Protein AF-A0A520RGE1-F1 (afdb_monomer)

Nearest PDB structures (foldseek):
  2pyy-assembly1_C  TM=9.379E-01  e=1.294E-19  Nostoc punctiforme PCC 73102
  4f3p-assembly2_B  TM=9.194E-01  e=4.475E-20  Burkholderia pseudomallei 1710b
  4f3p-assembly1_A  TM=9.185E-01  e=9.635E-20  Burkholderia pseudomallei 1710b
  7eoq-assembly1_C  TM=4.978E-01  e=1.451E-17  Homo sapiens
  5uh0-assembly3_A  TM=7.976E-01  e=1.070E-11  Yersinia pestis

Secondary structure (DSSP, 8-state):
-----------------PPP---EEEEEEE-BTTTBEEETTEEESHHHHHHHHHHHHTT-EEEEEEESSHHHHHHHHHTTSSSEE-SS-B--HHHHTTSEE----EEEEEEEEEE-----HHHHHHHHHH-HHHHHHHHHHHHHHHHHHHHHHHHHTTT-TT--SSHHHHHHHHHHHHHHHTT---SS----SHHHHHHHHHHHHHHHHHHHHHHHHHHHHHHHHHHHHS--SGGGGTT-EEEEESSSTHHHHIIIIIHHHHT-EEEEES-HHHHHHHHHTTS-SEEEEEHHHHHHHHHTTTTTTEEEEEEEEEEEEE--EE-TT-TTHHHHHHHHHHHHHTTHHHHHGGGGT-

Foldseek 3Di:
DDDDDDDDDDDPPPPDPDPDDAAEAEEEEEDAPQQWDDDPPDTDHLVVVVVCLLCVVVSHHYDYDYDLFPLRSLVCQLVVVGFWYAYQAFDDPVSVVFWPWAPFLDKWFKFKKFWPDDDPPVVLVVVCCPDPVSVVLVVVLLVVLLVQLVVQLVQCLVVPVPQNDDPSSSVVSSVALCCLLCVPPPVPDDRDGPVSVVSSVVSVVNSVVSVVVSVVVSVVSVVVVSVLLDPQDLLSQAAFEEEEEPPGPCVCVCVVPSCVVSVHRYDYDPDPVVVLVCNLVVVGGMYMDIPNSQVLCCVPVVPPTMDIHYDGDGMTTGTMIGGPPRPCRVVSNVVVVVCVVVVVSVVSCVVSPD

Radius of gyration: 37.84 Å; Cα contacts (8 Å, |Δi|>4): 530; chains: 1; bounding box: 117×57×110 Å

Mean predicted aligned error: 12.15 Å

Solvent-accessible surface area (backbone atoms only — not comparable to full-atom values): 19500 Å² total; per-residue (Å²): 140,85,84,84,87,81,86,80,84,80,81,77,82,75,78,77,76,72,80,77,77,79,48,71,43,41,34,20,31,28,85,33,51,51,27,24,39,74,62,87,92,48,76,42,36,55,47,45,59,49,51,47,54,52,22,56,78,68,70,26,51,75,42,82,44,85,32,93,30,62,57,54,22,54,50,37,24,69,73,62,78,24,66,28,30,49,43,76,39,60,72,43,71,82,48,56,78,71,26,35,70,43,65,68,82,45,78,52,23,33,25,39,34,33,52,64,76,78,79,62,69,68,60,59,52,55,53,51,66,66,34,67,66,56,43,49,55,50,52,53,48,53,51,46,31,50,55,47,0,46,51,39,26,68,57,38,39,91,72,41,84,95,34,68,67,64,73,62,19,40,51,51,12,27,48,45,27,44,30,44,22,71,65,50,80,85,79,84,69,78,70,82,39,75,66,31,51,58,54,46,54,64,42,30,51,52,27,48,50,52,54,52,49,51,55,50,48,52,55,47,47,56,54,46,54,55,58,73,69,50,61,52,44,74,78,57,37,50,75,32,39,30,28,34,48,53,66,45,85,58,39,61,50,41,61,76,46,48,25,67,75,36,46,30,47,74,40,81,33,90,41,68,66,60,44,53,53,31,29,72,71,66,74,22,63,34,34,49,46,49,36,65,41,51,50,49,36,26,75,48,95,29,53,86,51,36,44,76,33,51,71,74,40,70,83,34,40,20,29,43,38,31,37,68,90,48,85,57,50,65,58,48,39,53,50,51,52,56,39,52,77,68,44,46,61,78,63,50,33,62,79,60,76,95

Structure (mmCIF, N/CA/C/O backbone):
data_AF-A0A520RGE1-F1
#
_entry.id   AF-A0A520RGE1-F1
#
loop_
_atom_site.group_PDB
_atom_site.id
_atom_site.type_symbol
_atom_site.label_atom_id
_atom_site.label_alt_id
_atom_site.label_comp_id
_atom_site.label_asym_id
_atom_site.label_entity_id
_atom_site.label_seq_id
_atom_site.pdbx_PDB_ins_code
_atom_site.Cartn_x
_atom_site.Cartn_y
_atom_site.Cartn_z
_atom_site.occupancy
_atom_site.B_iso_or_equiv
_atom_site.auth_seq_id
_atom_site.auth_comp_id
_atom_site.auth_asym_id
_atom_site.auth_atom_id
_atom_site.pdbx_PDB_model_num
ATOM 1 N N . THR A 1 1 ? -74.861 -42.625 46.383 1.00 39.69 1 THR A N 1
ATOM 2 C CA . THR A 1 1 ? -74.727 -42.245 44.958 1.00 39.69 1 THR A CA 1
ATOM 3 C C . THR A 1 1 ? -75.708 -41.107 44.735 1.00 39.69 1 THR A C 1
ATOM 5 O O . THR A 1 1 ? -76.885 -41.316 44.943 1.00 39.69 1 THR A O 1
ATOM 8 N N . THR A 1 2 ? -75.329 -39.844 44.543 1.00 38.09 2 THR A N 1
ATOM 9 C CA . THR A 1 2 ? -74.345 -39.312 43.591 1.00 38.09 2 THR A CA 1
ATOM 10 C C . THR A 1 2 ? -73.898 -37.913 44.049 1.00 38.09 2 THR A C 1
ATOM 12 O O . THR A 1 2 ? -74.657 -37.176 44.669 1.00 38.09 2 THR A O 1
ATOM 15 N N . ILE A 1 3 ? -72.627 -37.620 43.790 1.00 40.97 3 ILE A N 1
ATOM 16 C CA . ILE A 1 3 ? -71.761 -36.597 44.390 1.00 40.97 3 ILE A CA 1
ATOM 17 C C . ILE A 1 3 ? -71.972 -35.202 43.774 1.00 40.97 3 ILE A C 1
ATOM 19 O O . ILE A 1 3 ? -72.155 -35.072 42.564 1.00 40.97 3 ILE A O 1
ATOM 23 N N . GLY A 1 4 ? -71.912 -34.165 44.620 1.00 40.16 4 GLY A N 1
ATOM 24 C CA . GLY A 1 4 ? -71.978 -32.751 44.245 1.00 40.16 4 GLY A CA 1
ATOM 25 C C . GLY A 1 4 ? -70.725 -32.253 43.517 1.00 40.16 4 GLY A C 1
ATOM 26 O O . GLY A 1 4 ? -69.598 -32.603 43.863 1.00 40.16 4 GLY A O 1
ATOM 27 N N . ARG A 1 5 ? -70.932 -31.419 42.494 1.00 41.91 5 ARG A N 1
ATOM 28 C CA . ARG A 1 5 ? -69.880 -30.753 41.716 1.00 41.91 5 ARG A CA 1
ATOM 29 C C . ARG A 1 5 ? -69.547 -29.397 42.339 1.00 41.91 5 ARG A C 1
ATOM 31 O O . ARG A 1 5 ? -70.307 -28.448 42.181 1.00 41.91 5 ARG A O 1
ATOM 38 N N . GLY A 1 6 ? -68.407 -29.313 43.019 1.00 38.12 6 GLY A N 1
ATOM 39 C CA . GLY A 1 6 ? -67.732 -28.050 43.321 1.00 38.12 6 GLY A CA 1
ATOM 40 C C . GLY A 1 6 ? -66.836 -27.651 42.148 1.00 38.12 6 GLY A C 1
ATOM 41 O O . GLY A 1 6 ? -66.010 -28.445 41.703 1.00 38.12 6 GLY A O 1
ATOM 42 N N . ILE A 1 7 ? -67.023 -26.441 41.626 1.00 40.56 7 ILE A N 1
ATOM 43 C CA . ILE A 1 7 ? -66.162 -25.837 40.606 1.00 40.56 7 ILE A CA 1
ATOM 44 C C . ILE A 1 7 ? -64.984 -25.186 41.338 1.00 40.56 7 ILE A C 1
ATOM 46 O O . ILE A 1 7 ? -65.165 -24.195 42.040 1.00 40.56 7 ILE A O 1
ATOM 50 N N . PHE A 1 8 ? -63.785 -25.751 41.190 1.00 40.31 8 PHE A N 1
ATOM 51 C CA . PHE A 1 8 ? -62.529 -25.124 41.606 1.00 40.31 8 PHE A CA 1
ATOM 52 C C . PHE A 1 8 ? -61.938 -24.376 40.405 1.00 40.31 8 PHE A C 1
ATOM 54 O O . PHE A 1 8 ? -61.523 -24.987 39.422 1.00 40.31 8 PHE A O 1
ATOM 61 N N . LEU A 1 9 ? -61.921 -23.045 40.482 1.00 40.31 9 LEU A N 1
ATOM 62 C CA . LEU A 1 9 ? -61.176 -22.171 39.577 1.00 40.31 9 LEU A CA 1
ATOM 63 C C . LEU A 1 9 ? -59.687 -22.245 39.944 1.00 40.31 9 LEU A C 1
ATOM 65 O O . LEU A 1 9 ? -59.275 -21.733 40.984 1.00 40.31 9 LEU A O 1
ATOM 69 N N . LEU A 1 10 ? -58.881 -22.890 39.097 1.00 40.97 10 LEU A N 1
ATOM 70 C CA . LEU A 1 10 ? -57.423 -22.813 39.168 1.00 40.97 10 LEU A CA 1
ATOM 71 C C . LEU A 1 10 ? -56.966 -21.457 38.609 1.00 40.97 10 LEU A C 1
ATOM 73 O O . LEU A 1 10 ? -56.993 -21.229 37.402 1.00 40.97 10 LEU A O 1
ATOM 77 N N . PHE A 1 11 ? -56.524 -20.568 39.496 1.00 42.09 11 PHE A N 1
ATOM 78 C CA . PHE A 1 11 ? -55.708 -19.411 39.136 1.00 42.09 11 PHE A CA 1
ATOM 79 C C . PHE A 1 11 ? -54.301 -19.917 38.787 1.00 42.09 11 PHE A C 1
ATOM 81 O O . PHE A 1 11 ? -53.499 -20.219 39.670 1.00 42.09 11 PHE A O 1
ATOM 88 N N . ALA A 1 12 ? -54.002 -20.053 37.496 1.00 44.38 12 ALA A N 1
ATOM 89 C CA . ALA A 1 12 ? -52.632 -20.232 37.041 1.00 44.38 12 ALA A CA 1
ATOM 90 C C . ALA A 1 12 ? -51.906 -18.884 37.176 1.00 44.38 12 ALA A C 1
ATOM 92 O O . ALA A 1 12 ? -52.157 -17.960 36.403 1.00 44.38 12 ALA A O 1
ATOM 93 N N . LEU A 1 13 ? -51.021 -18.760 38.172 1.00 43.91 13 LEU A N 1
ATOM 94 C CA . LEU A 1 13 ? -50.015 -17.701 38.196 1.00 43.91 13 LEU A CA 1
ATOM 95 C C . LEU A 1 13 ? -49.086 -17.908 36.993 1.00 43.91 13 LEU A C 1
ATOM 97 O O . LEU A 1 13 ? -48.148 -18.702 37.042 1.00 43.91 13 LEU A O 1
ATOM 101 N N . THR A 1 14 ? -49.332 -17.188 35.904 1.00 46.47 14 THR A N 1
ATOM 102 C CA . THR A 1 14 ? -48.313 -16.952 34.884 1.00 46.47 14 THR A CA 1
ATOM 103 C C . THR A 1 14 ? -47.279 -16.013 35.491 1.00 46.47 14 THR A C 1
ATOM 105 O O . THR A 1 14 ? -47.493 -14.803 35.561 1.00 46.47 14 THR A O 1
ATOM 108 N N . ALA A 1 15 ? -46.174 -16.577 35.980 1.00 45.34 15 ALA A N 1
ATOM 109 C CA . ALA A 1 15 ? -44.97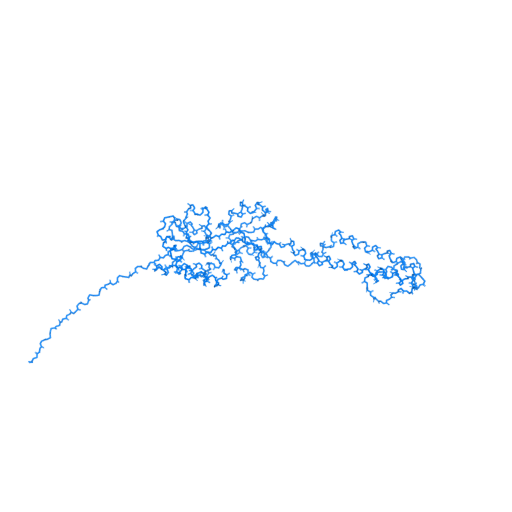1 -15.813 36.267 1.00 45.34 15 ALA A CA 1
ATOM 110 C C . ALA A 1 15 ? -44.556 -15.110 34.968 1.00 45.34 15 ALA A C 1
ATOM 112 O O . ALA A 1 15 ? -44.158 -15.759 34.002 1.00 45.34 15 ALA A O 1
ATOM 113 N N . GLY A 1 16 ? -44.732 -13.789 34.920 1.00 44.22 16 GLY A N 1
ATOM 114 C CA . GLY A 1 16 ? -44.265 -12.975 33.811 1.00 44.22 16 GLY A CA 1
ATOM 115 C C . GLY A 1 16 ? -42.747 -13.064 33.748 1.00 44.22 16 GLY A C 1
ATOM 116 O O . GLY A 1 16 ? -42.063 -12.447 34.561 1.00 44.22 16 GLY A O 1
ATOM 117 N N . ALA A 1 17 ? -42.224 -13.835 32.798 1.00 48.78 17 ALA A N 1
ATOM 118 C CA . ALA A 1 17 ? -40.853 -13.667 32.355 1.00 48.78 17 ALA A CA 1
ATOM 119 C C . ALA A 1 17 ? -40.756 -12.244 31.790 1.00 48.78 17 ALA A C 1
ATOM 121 O O . ALA A 1 17 ? -41.341 -11.943 30.749 1.00 48.78 17 ALA A O 1
ATOM 122 N N . GLN A 1 18 ? -40.099 -11.342 32.523 1.00 43.22 18 GLN A N 1
ATOM 123 C CA . GLN A 1 18 ? -39.710 -10.055 31.958 1.00 43.22 18 GLN A CA 1
ATOM 124 C C . GLN A 1 18 ? -38.852 -10.338 30.717 1.00 43.22 18 GLN A C 1
ATOM 126 O O . GLN A 1 18 ? -37.980 -11.206 30.797 1.00 43.22 18 GLN A O 1
ATOM 131 N N . PRO A 1 19 ? -39.093 -9.663 29.578 1.00 49.44 19 PRO A N 1
ATOM 132 C CA . PRO A 1 19 ? -38.245 -9.827 28.409 1.00 49.44 19 PRO A CA 1
ATOM 133 C C . PRO A 1 19 ? -36.807 -9.494 28.812 1.00 49.44 19 PRO A C 1
ATOM 135 O O . PRO A 1 19 ? -36.533 -8.402 29.313 1.00 49.44 19 PRO A O 1
ATOM 138 N N . GLU A 1 20 ? -35.920 -10.476 28.665 1.00 57.50 20 GLU A N 1
ATOM 139 C CA . GLU A 1 20 ? -34.502 -10.342 28.967 1.00 57.50 20 GLU A CA 1
ATOM 140 C C . GLU A 1 20 ? -33.953 -9.188 28.123 1.00 57.50 20 GLU A C 1
ATOM 142 O O . GLU A 1 20 ? -34.059 -9.189 26.896 1.00 57.50 20 GLU A O 1
ATOM 147 N N . GLN A 1 21 ? -33.471 -8.140 28.789 1.00 56.72 21 GLN A N 1
ATOM 148 C CA . GLN A 1 21 ? -33.019 -6.927 28.122 1.00 56.72 21 GLN A CA 1
ATOM 149 C C . GLN A 1 21 ? -31.805 -7.277 27.256 1.00 56.72 21 GLN A C 1
ATOM 151 O O . GLN A 1 21 ? -30.745 -7.618 27.784 1.00 56.72 21 GLN A O 1
ATOM 156 N N . GLU A 1 22 ? -31.982 -7.236 25.933 1.00 72.25 22 GLU A N 1
ATOM 157 C CA . GLU A 1 22 ? -30.957 -7.617 24.964 1.00 72.25 22 GLU A CA 1
ATOM 158 C C . GLU A 1 22 ? -29.681 -6.805 25.214 1.00 72.25 22 GLU A C 1
ATOM 160 O O . GLU A 1 22 ? -29.662 -5.572 25.129 1.00 72.25 22 GLU A O 1
ATOM 165 N N . LYS A 1 23 ? -28.606 -7.497 25.604 1.00 90.50 23 LYS A N 1
ATOM 166 C CA . LYS A 1 23 ? -27.332 -6.855 25.922 1.00 90.50 23 LYS A CA 1
ATOM 167 C C . LYS A 1 23 ? -26.630 -6.518 24.612 1.00 90.50 23 LYS A C 1
ATOM 169 O O . LYS A 1 23 ? -26.046 -7.386 23.972 1.00 90.50 23 LYS A O 1
ATOM 174 N N . ILE A 1 24 ? -26.682 -5.250 24.224 1.00 94.50 24 ILE A N 1
ATOM 175 C CA . ILE A 1 24 ? -26.064 -4.757 22.990 1.00 94.50 24 ILE A CA 1
ATOM 176 C C . ILE A 1 24 ? -24.647 -4.253 23.282 1.00 94.50 24 ILE A C 1
ATOM 178 O O . ILE A 1 24 ? -24.430 -3.575 24.283 1.00 94.50 24 ILE A O 1
ATOM 182 N N . LEU A 1 25 ? -23.702 -4.570 22.396 1.00 95.00 25 LEU A N 1
ATOM 183 C CA . LEU A 1 25 ? -22.352 -4.014 22.352 1.00 95.00 25 LEU A CA 1
ATOM 184 C C . LEU A 1 25 ? -22.252 -3.004 21.201 1.00 95.00 25 LEU A C 1
ATOM 186 O O . LEU A 1 25 ? -22.374 -3.383 20.035 1.00 95.00 25 LEU A O 1
ATOM 190 N N . LYS A 1 26 ? -22.045 -1.722 21.512 1.00 96.94 26 LYS A N 1
ATOM 191 C CA . LYS A 1 26 ? -21.928 -0.641 20.519 1.00 96.94 26 LYS A CA 1
ATOM 192 C C . LYS A 1 26 ? -20.496 -0.524 20.002 1.00 96.94 26 LYS A C 1
ATOM 194 O O . LYS A 1 26 ? -19.589 -0.183 20.759 1.00 96.94 26 LYS A O 1
ATOM 199 N N . VAL A 1 27 ? -20.303 -0.744 18.709 1.00 98.00 27 VAL A N 1
ATOM 200 C CA . VAL A 1 27 ? -18.985 -0.857 18.076 1.00 98.00 27 VAL A CA 1
ATOM 201 C C . VAL A 1 27 ? -18.816 0.208 16.999 1.00 98.00 27 VAL A C 1
ATOM 203 O O . VAL A 1 27 ? -19.604 0.284 16.060 1.00 98.00 27 VAL A O 1
ATOM 206 N N . GLY A 1 28 ? -17.774 1.028 17.118 1.00 98.00 28 GLY A N 1
ATOM 207 C CA . GLY A 1 28 ? -17.386 1.972 16.073 1.00 98.00 28 GLY A CA 1
ATOM 208 C C . GLY A 1 28 ? -16.546 1.299 14.992 1.00 98.00 28 GLY A C 1
ATOM 209 O O . GLY A 1 28 ? -15.521 0.694 15.307 1.00 98.00 28 GLY A O 1
ATOM 210 N N . ILE A 1 29 ? -16.961 1.443 13.733 1.00 97.62 29 ILE A N 1
ATOM 211 C CA . ILE A 1 29 ? -16.272 0.898 12.553 1.00 97.62 29 ILE A CA 1
ATOM 212 C C . ILE A 1 29 ? -16.106 1.959 11.461 1.00 97.62 29 ILE A C 1
ATOM 214 O O . ILE A 1 29 ? -16.749 3.008 11.480 1.00 97.62 29 ILE A O 1
ATOM 218 N N . TYR A 1 30 ? -15.246 1.684 10.487 1.00 95.19 30 TYR A N 1
ATOM 219 C CA . TYR A 1 30 ? -15.080 2.467 9.262 1.00 95.19 30 TYR A CA 1
ATOM 220 C C . TYR A 1 30 ? -14.680 1.534 8.118 1.00 95.19 30 TYR A C 1
ATOM 222 O O . TYR A 1 30 ? -14.152 0.453 8.364 1.00 95.19 30 TYR A O 1
ATOM 230 N N . GLU A 1 31 ? -14.913 1.947 6.872 1.00 94.56 31 GLU A N 1
ATOM 231 C CA . GLU A 1 31 ? -14.567 1.134 5.701 1.00 94.56 31 GLU A CA 1
ATOM 232 C C . GLU A 1 31 ? -13.046 0.921 5.601 1.00 94.56 31 GLU A C 1
ATOM 234 O O . GLU A 1 31 ? -12.265 1.878 5.484 1.00 94.56 31 GLU A O 1
ATOM 239 N N . TYR A 1 32 ? -12.631 -0.345 5.653 1.00 95.06 32 TYR A N 1
ATOM 240 C CA . TYR A 1 32 ? -11.234 -0.760 5.627 1.00 95.06 32 TYR A CA 1
ATOM 241 C C . TYR A 1 32 ? -11.079 -2.209 5.121 1.00 95.06 32 TYR A C 1
ATOM 243 O O . TYR A 1 32 ? -10.900 -3.136 5.914 1.00 95.06 32 TYR A O 1
ATOM 251 N N . PRO A 1 33 ? -11.161 -2.450 3.800 1.00 94.50 33 PRO A N 1
ATOM 252 C CA . PRO A 1 33 ? -11.040 -3.795 3.244 1.00 94.50 33 PRO A CA 1
ATOM 253 C C . PRO A 1 33 ? -9.638 -4.393 3.467 1.00 94.50 33 PRO A C 1
ATOM 255 O O . PRO A 1 33 ? -8.653 -3.659 3.351 1.00 94.50 33 PRO A O 1
ATOM 258 N N . PRO A 1 34 ? -9.511 -5.708 3.742 1.00 95.19 34 PRO A N 1
ATOM 259 C CA . PRO A 1 34 ? -10.581 -6.714 3.857 1.00 95.19 34 PRO A CA 1
ATOM 260 C C . PRO A 1 34 ? -11.142 -6.891 5.285 1.00 95.19 34 PRO A C 1
ATOM 262 O O . PRO A 1 34 ? -11.843 -7.863 5.564 1.00 95.19 34 PRO A O 1
ATOM 265 N N . PHE A 1 35 ? -10.818 -5.992 6.217 1.00 97.00 35 PHE A N 1
ATOM 266 C CA . PHE A 1 35 ? -11.243 -6.096 7.615 1.00 97.00 35 PHE A CA 1
ATOM 267 C C . PHE A 1 35 ? -12.693 -5.660 7.820 1.00 97.00 35 PHE A C 1
ATOM 269 O O . PHE A 1 35 ? -13.441 -6.340 8.515 1.00 97.00 35 PHE A O 1
ATOM 276 N N . VAL A 1 36 ? -13.084 -4.550 7.192 1.00 97.12 36 VAL A N 1
ATOM 277 C CA . VAL A 1 36 ? -14.448 -4.015 7.194 1.00 97.12 36 VAL A CA 1
ATOM 278 C C . VAL A 1 36 ? -14.803 -3.599 5.773 1.00 97.12 36 VAL A C 1
ATOM 280 O O . VAL A 1 36 ? -14.238 -2.651 5.226 1.00 97.12 36 VAL A O 1
ATOM 283 N N . MET A 1 37 ? -15.740 -4.317 5.179 1.00 95.00 37 MET A N 1
ATOM 284 C CA . MET A 1 37 ? -16.303 -4.082 3.858 1.00 95.00 37 MET A CA 1
ATOM 285 C C . MET A 1 37 ? -17.795 -3.794 4.013 1.00 95.00 37 MET A C 1
ATOM 287 O O . MET A 1 37 ? -18.452 -4.326 4.911 1.00 95.00 37 MET A O 1
ATOM 291 N N . ILE A 1 38 ? -18.303 -2.900 3.169 1.00 93.31 38 ILE A N 1
ATOM 292 C CA . ILE A 1 38 ? -19.659 -2.365 3.273 1.00 93.31 38 ILE A CA 1
ATOM 293 C C . ILE A 1 38 ? -20.354 -2.601 1.940 1.00 93.31 38 ILE A C 1
ATOM 295 O O . ILE A 1 38 ? -19.967 -2.004 0.935 1.00 93.31 38 ILE A O 1
ATOM 299 N N . ASP A 1 39 ? -21.388 -3.437 1.955 1.00 90.06 39 ASP A N 1
ATOM 300 C CA . ASP A 1 39 ? -22.240 -3.709 0.799 1.00 90.06 39 ASP A CA 1
ATOM 301 C C . ASP A 1 39 ? -23.671 -3.269 1.127 1.00 90.06 39 ASP A C 1
ATOM 303 O O . ASP A 1 39 ? -24.487 -4.018 1.659 1.00 90.06 39 ASP A O 1
ATOM 307 N N . GLY A 1 40 ? -23.981 -2.005 0.832 1.00 87.06 40 GLY A N 1
ATOM 308 C CA . GLY A 1 40 ? -25.272 -1.417 1.194 1.00 87.06 40 GLY A CA 1
ATOM 309 C C . GLY A 1 40 ? -25.400 -1.222 2.707 1.00 87.06 40 GLY A C 1
ATOM 310 O O . GLY A 1 40 ? -24.679 -0.403 3.275 1.00 87.06 40 GLY A O 1
ATOM 311 N N . GLU A 1 41 ? -26.335 -1.936 3.336 1.00 85.75 41 GLU A N 1
ATOM 312 C CA . GLU A 1 41 ? -26.537 -1.924 4.796 1.00 85.75 41 GLU A CA 1
ATOM 313 C C . GLU A 1 41 ? -25.786 -3.058 5.515 1.00 85.75 41 GLU A C 1
ATOM 315 O O . GLU A 1 41 ? -25.696 -3.045 6.744 1.00 85.75 41 GLU A O 1
ATOM 320 N N . ASP A 1 42 ? -25.213 -4.005 4.764 1.00 91.38 42 ASP A N 1
ATOM 321 C CA . ASP A 1 42 ? -24.523 -5.164 5.316 1.00 91.38 42 ASP A CA 1
ATOM 322 C C . ASP A 1 42 ? -23.029 -4.882 5.524 1.00 91.38 42 ASP A C 1
ATOM 324 O O . ASP A 1 42 ? -22.324 -4.361 4.649 1.00 91.38 42 ASP A O 1
ATOM 328 N N . PHE A 1 43 ? -22.530 -5.284 6.693 1.00 95.06 43 PHE A N 1
ATOM 329 C CA . PHE A 1 43 ? -21.115 -5.240 7.047 1.00 95.06 43 PHE A CA 1
ATOM 330 C C . PHE A 1 43 ? -20.546 -6.653 7.020 1.00 95.06 43 PHE A C 1
ATOM 332 O O . PHE A 1 43 ? -21.133 -7.573 7.580 1.00 95.06 43 PHE A O 1
ATOM 339 N N . HIS A 1 44 ? -19.389 -6.826 6.396 1.00 95.94 44 HIS A N 1
ATOM 340 C CA . HIS A 1 44 ? -18.676 -8.101 6.381 1.00 95.94 44 HIS A CA 1
ATOM 341 C C . HIS A 1 44 ? -17.165 -7.861 6.346 1.00 95.94 44 HIS A C 1
ATOM 343 O O . HIS A 1 44 ? -16.705 -6.753 6.071 1.00 95.94 44 HIS A O 1
ATOM 349 N N . GLY A 1 45 ? -16.368 -8.882 6.649 1.00 96.44 45 GLY A N 1
ATOM 350 C CA . GLY A 1 45 ? -14.914 -8.755 6.723 1.00 96.44 45 GLY A CA 1
ATOM 351 C C . GLY A 1 45 ? -14.340 -9.377 7.986 1.00 96.44 45 GLY A C 1
ATOM 352 O O . GLY A 1 45 ? -15.067 -9.770 8.898 1.00 96.44 45 GLY A O 1
ATOM 353 N N . PHE A 1 46 ? -13.012 -9.452 8.046 1.00 97.44 46 PHE A N 1
ATOM 354 C CA . PHE A 1 46 ? -12.326 -10.102 9.161 1.00 97.44 46 PHE A CA 1
ATOM 355 C C . PHE A 1 46 ? -12.689 -9.497 10.529 1.00 97.44 46 PHE A C 1
ATOM 357 O O . PHE A 1 46 ? -12.949 -10.243 11.471 1.00 97.44 46 PHE A O 1
ATOM 364 N N . ASP A 1 47 ? -12.724 -8.166 10.651 1.00 97.69 47 ASP A N 1
ATOM 365 C CA . ASP A 1 47 ? -13.002 -7.502 11.931 1.00 97.69 47 ASP A CA 1
ATOM 366 C C . ASP A 1 47 ? -14.472 -7.628 12.334 1.00 97.69 47 ASP A C 1
ATOM 368 O O . ASP A 1 47 ? -14.769 -7.651 13.529 1.00 97.69 47 ASP A O 1
ATOM 372 N N . ILE A 1 48 ? -15.375 -7.754 11.356 1.00 97.88 48 ILE A N 1
ATOM 373 C CA . ILE A 1 48 ? -16.800 -8.006 11.585 1.00 97.88 48 ILE A CA 1
ATOM 374 C C . ILE A 1 48 ? -16.986 -9.404 12.182 1.00 97.88 48 ILE A C 1
ATOM 376 O O . ILE A 1 48 ? -17.447 -9.517 13.317 1.00 97.88 48 ILE A O 1
ATOM 380 N N . ASP A 1 49 ? -16.499 -10.451 11.511 1.00 97.56 49 ASP A N 1
ATOM 381 C CA . ASP A 1 49 ? -16.582 -11.828 12.021 1.00 97.56 49 ASP A CA 1
ATOM 382 C C . ASP A 1 49 ? -15.898 -11.974 13.391 1.00 97.56 49 ASP A C 1
ATOM 384 O O . ASP A 1 49 ? -16.356 -12.707 14.279 1.00 97.56 49 ASP A O 1
ATOM 388 N N . TYR A 1 50 ? -14.769 -11.284 13.577 1.00 97.75 50 TYR A N 1
ATOM 389 C CA . TYR A 1 50 ? -14.007 -11.344 14.815 1.00 97.75 50 TYR A CA 1
ATOM 390 C C . TYR A 1 50 ? -14.766 -10.707 15.982 1.00 97.75 50 TYR A C 1
ATOM 392 O O . TYR A 1 50 ? -14.864 -11.318 17.052 1.00 97.75 50 TYR A O 1
ATOM 400 N N . ILE A 1 51 ? -15.340 -9.513 15.791 1.00 97.62 51 ILE A N 1
ATOM 401 C CA . ILE A 1 51 ? -16.072 -8.831 16.862 1.00 97.62 51 ILE A CA 1
ATOM 402 C C . ILE A 1 51 ? -17.427 -9.481 17.147 1.00 97.62 51 ILE A C 1
ATOM 404 O O . ILE A 1 51 ? -17.832 -9.528 18.307 1.00 97.62 51 ILE A O 1
ATOM 408 N N . GLU A 1 52 ? -18.090 -10.057 16.141 1.00 97.25 52 GLU A N 1
ATOM 409 C CA . GLU A 1 52 ? -19.291 -10.875 16.339 1.00 97.25 52 GLU A CA 1
ATOM 410 C C . GLU A 1 52 ? -18.986 -12.113 17.182 1.00 97.25 52 GLU A C 1
ATOM 412 O O . GLU A 1 52 ? -19.699 -12.399 18.144 1.00 97.25 52 GLU A O 1
ATOM 417 N N . THR A 1 53 ? -17.875 -12.805 16.901 1.00 97.31 53 THR A N 1
ATOM 418 C CA . THR A 1 53 ? -17.444 -13.965 17.698 1.00 97.31 53 THR A CA 1
ATOM 419 C C . THR A 1 53 ? -17.166 -13.578 19.154 1.00 97.31 53 THR A C 1
ATOM 421 O O . THR A 1 53 ? -17.534 -14.309 20.076 1.00 97.31 53 THR A O 1
ATOM 424 N N . ILE A 1 54 ? -16.546 -12.416 19.385 1.00 96.94 54 ILE A N 1
ATOM 425 C CA . ILE A 1 54 ? -16.337 -11.878 20.737 1.00 96.94 54 ILE A CA 1
ATOM 426 C C . ILE A 1 54 ? -17.681 -11.542 21.401 1.00 96.94 54 ILE A C 1
ATOM 428 O O . ILE A 1 54 ? -17.886 -11.908 22.557 1.00 96.94 54 ILE A O 1
ATOM 432 N N . GLY A 1 55 ? -18.607 -10.902 20.681 1.00 96.44 55 GLY A N 1
ATOM 433 C CA . GLY A 1 55 ? -19.955 -10.600 21.166 1.00 96.44 55 GLY A CA 1
ATOM 434 C C . GLY A 1 55 ? -20.701 -11.855 21.622 1.00 96.44 55 GLY A C 1
ATOM 435 O O . GLY A 1 55 ? -21.223 -11.889 22.738 1.00 96.44 55 GLY A O 1
ATOM 436 N N . LEU A 1 56 ? -20.649 -12.928 20.827 1.00 95.88 56 LEU A N 1
ATOM 437 C CA . LEU A 1 56 ? -21.234 -14.227 21.172 1.00 95.88 56 LEU A CA 1
ATOM 438 C C . LEU A 1 56 ? -20.638 -14.814 22.460 1.00 95.88 56 LEU A C 1
ATOM 440 O O . LEU A 1 56 ? -21.387 -15.260 23.328 1.00 95.88 56 LEU A O 1
ATOM 444 N N . GLU A 1 57 ? -19.314 -14.772 22.635 1.00 95.88 57 GLU A N 1
ATOM 445 C CA . GLU A 1 57 ? -18.656 -15.225 23.875 1.00 95.88 57 GLU A CA 1
ATOM 446 C C . GLU A 1 57 ? -19.022 -14.358 25.096 1.00 95.88 57 GLU A C 1
ATOM 448 O O . GLU A 1 57 ? -18.983 -14.842 26.228 1.00 95.88 57 GLU A O 1
ATOM 453 N N . MET A 1 58 ? -19.414 -13.098 24.883 1.00 94.38 58 MET A N 1
ATOM 454 C CA . MET A 1 58 ? -19.920 -12.195 25.925 1.00 94.38 58 MET A CA 1
ATOM 455 C C . MET A 1 58 ? -21.429 -12.337 26.183 1.00 94.38 58 MET A C 1
ATOM 457 O O . MET A 1 58 ? -21.942 -11.711 27.113 1.00 94.38 58 MET A O 1
ATOM 461 N N . GLY A 1 59 ? -22.154 -13.107 25.364 1.00 94.94 59 GLY A N 1
ATOM 462 C CA . GLY A 1 59 ? -23.618 -13.130 25.376 1.00 94.94 59 GLY A CA 1
ATOM 463 C C . GLY A 1 59 ? -24.235 -11.776 25.003 1.00 94.94 59 GLY A C 1
ATOM 464 O O . GLY A 1 59 ? -25.258 -11.394 25.571 1.00 94.94 59 GLY A O 1
ATOM 465 N N . LYS A 1 60 ? -23.580 -11.022 24.107 1.00 95.62 60 LYS A N 1
ATOM 466 C CA . LYS A 1 60 ? -24.029 -9.718 23.605 1.00 95.62 60 LYS A CA 1
ATOM 467 C C . LYS A 1 60 ? -24.229 -9.743 22.087 1.00 95.62 60 LYS A C 1
ATOM 469 O O . LYS A 1 60 ? -23.404 -10.285 21.358 1.00 95.62 60 LYS A O 1
ATOM 474 N N . SER A 1 61 ? -25.273 -9.075 21.606 1.00 95.38 61 SER A N 1
ATOM 475 C CA . SER A 1 61 ? -25.437 -8.752 20.182 1.00 95.38 61 SER A CA 1
ATOM 476 C C . SER A 1 61 ? -24.588 -7.530 19.817 1.00 95.38 61 SER A C 1
ATOM 478 O O . SER A 1 61 ? -24.523 -6.579 20.601 1.00 95.38 61 SER A O 1
ATOM 480 N N . VAL A 1 62 ? -23.988 -7.492 18.629 1.00 96.50 62 VAL A N 1
ATOM 481 C CA . VAL A 1 62 ? -23.170 -6.351 18.186 1.00 96.50 62 VAL A CA 1
ATOM 482 C C . VAL A 1 62 ? -24.017 -5.345 17.404 1.00 96.50 62 VAL A C 1
ATOM 484 O O . VAL A 1 62 ? -24.835 -5.723 16.571 1.00 96.50 62 VAL A O 1
ATOM 487 N N . ARG A 1 63 ? -23.827 -4.047 17.667 1.00 96.50 63 ARG A N 1
ATOM 488 C CA . ARG A 1 63 ? -24.417 -2.953 16.885 1.00 96.50 63 ARG A CA 1
ATOM 489 C C . ARG A 1 63 ? -23.33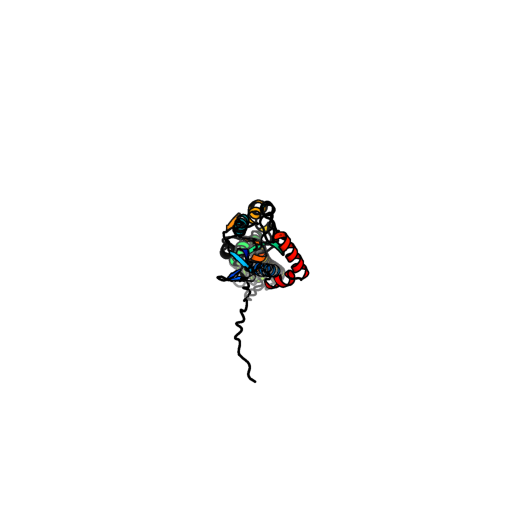2 -2.007 16.399 1.00 96.50 63 ARG A C 1
ATOM 491 O O . ARG A 1 63 ? -22.589 -1.458 17.210 1.00 96.50 63 ARG A O 1
ATOM 498 N N . TYR A 1 64 ? -23.306 -1.767 15.095 1.00 97.31 64 TYR A N 1
ATOM 499 C CA . TYR A 1 64 ? -22.292 -0.940 14.455 1.00 97.31 64 TYR A CA 1
ATOM 500 C C . TYR A 1 64 ? -22.705 0.527 14.332 1.00 97.31 64 TYR A C 1
ATOM 502 O O . TYR A 1 64 ? -23.849 0.842 14.005 1.00 97.31 64 TYR A O 1
ATOM 510 N N . SER A 1 65 ? -21.734 1.413 14.537 1.00 96.94 65 SER A N 1
ATOM 511 C CA . SER A 1 65 ? -21.789 2.822 14.150 1.00 96.94 65 SER A CA 1
ATOM 512 C C . SER A 1 65 ? -20.697 3.076 13.114 1.00 96.94 65 SER A C 1
ATOM 514 O O . SER A 1 65 ? -19.514 2.880 13.401 1.00 96.94 65 SER A O 1
ATOM 516 N N . LEU A 1 66 ? -21.093 3.496 11.911 1.00 96.44 66 LEU A N 1
ATOM 517 C CA . LEU A 1 66 ? -20.175 3.739 10.800 1.00 96.44 66 LEU A CA 1
ATOM 518 C C . LEU A 1 66 ? -19.599 5.160 10.847 1.00 96.44 66 LEU A C 1
ATOM 520 O O . LEU A 1 66 ? -20.333 6.144 10.926 1.00 96.44 66 LEU A O 1
ATOM 524 N N . TYR A 1 67 ? -18.278 5.261 10.721 1.00 96.00 67 TYR A N 1
ATOM 525 C CA . TYR A 1 67 ? -17.528 6.512 10.702 1.00 96.0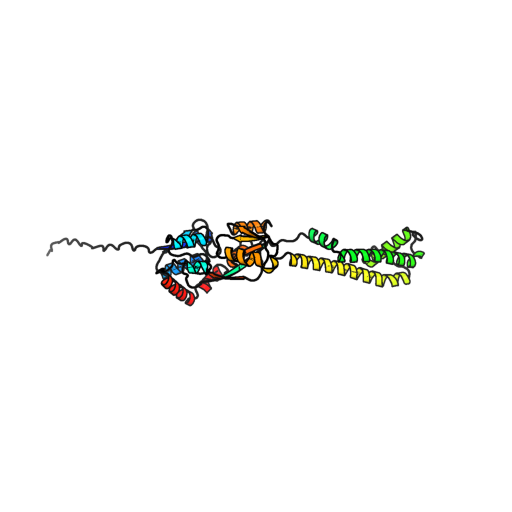0 67 TYR A CA 1
ATOM 526 C C . TYR A 1 67 ? -16.684 6.653 9.426 1.00 96.00 67 TYR A C 1
ATOM 528 O O . TYR A 1 67 ? -16.385 5.681 8.734 1.00 96.00 67 TYR A O 1
ATOM 536 N N . LYS A 1 68 ? -16.260 7.887 9.115 1.00 92.94 68 LYS A N 1
ATOM 537 C CA . LYS A 1 68 ? -15.496 8.206 7.890 1.00 92.94 68 LYS A CA 1
ATOM 538 C C . LYS A 1 68 ? -14.047 7.696 7.932 1.00 92.94 68 LYS A C 1
ATOM 540 O O . LYS A 1 68 ? -13.450 7.408 6.896 1.00 92.94 68 LYS A O 1
ATOM 545 N N . SER A 1 69 ? -13.447 7.650 9.116 1.00 94.00 69 SER A N 1
ATOM 546 C CA . SER A 1 69 ? -12.040 7.298 9.323 1.00 94.00 69 SER A CA 1
ATOM 547 C C . SER A 1 69 ? -11.787 6.731 10.717 1.00 94.00 69 SER A C 1
ATOM 549 O O . SER A 1 69 ? -12.599 6.922 11.631 1.00 94.00 69 SER A O 1
ATOM 551 N N . SER A 1 70 ? -10.609 6.124 10.902 1.00 94.62 70 SER A N 1
ATOM 552 C CA . SER A 1 70 ? -10.149 5.662 12.217 1.00 94.62 70 SER A CA 1
ATOM 553 C C . SER A 1 70 ? -10.177 6.780 13.253 1.00 94.62 70 SER A C 1
ATOM 555 O O . SER A 1 70 ? -10.754 6.604 14.318 1.00 94.62 70 SER A O 1
ATOM 557 N N . ASN A 1 71 ? -9.662 7.966 12.922 1.00 94.75 71 ASN A N 1
ATOM 558 C CA . ASN A 1 71 ? -9.651 9.096 13.852 1.00 94.75 71 ASN A CA 1
ATOM 559 C C . ASN A 1 71 ? -11.068 9.522 14.275 1.00 94.75 71 ASN A C 1
ATOM 561 O O . ASN A 1 71 ? -11.288 9.832 15.445 1.00 94.75 71 ASN A O 1
ATOM 565 N N . SER A 1 72 ? -12.045 9.501 13.360 1.00 95.62 72 SER A N 1
ATOM 566 C CA . SER A 1 72 ? -13.439 9.804 13.718 1.00 95.62 72 SER A CA 1
ATOM 567 C C . SER A 1 72 ? -14.085 8.726 14.597 1.00 95.62 72 SER A C 1
ATOM 569 O O . SER A 1 72 ? -14.759 9.081 15.562 1.00 95.62 72 SER A O 1
ATOM 571 N N . ALA A 1 73 ? -13.816 7.440 14.341 1.00 96.88 73 ALA A N 1
ATOM 572 C CA . ALA A 1 73 ? -14.291 6.342 15.186 1.00 96.88 73 ALA A CA 1
ATOM 573 C C . ALA A 1 73 ? -13.672 6.402 16.595 1.00 96.88 73 ALA A C 1
ATOM 575 O O . ALA A 1 73 ? -14.378 6.292 17.595 1.00 96.88 73 ALA A O 1
ATOM 576 N N . LEU A 1 74 ? -12.364 6.665 16.684 1.00 96.81 74 LEU A N 1
ATOM 577 C CA . LEU A 1 74 ? -11.650 6.828 17.953 1.00 96.81 74 LEU A CA 1
ATOM 578 C C . LEU A 1 74 ? -12.134 8.054 18.744 1.00 96.81 74 LEU A C 1
ATOM 580 O O . LEU A 1 74 ? -12.225 8.010 19.970 1.00 96.81 74 LEU A O 1
ATOM 584 N N . LYS A 1 75 ? -12.492 9.147 18.061 1.00 96.31 75 LYS A N 1
ATOM 585 C CA . LYS A 1 75 ? -13.085 10.327 18.705 1.00 96.31 75 LYS A CA 1
ATOM 586 C C . LYS A 1 75 ? -14.461 10.015 19.296 1.00 96.31 75 LYS A C 1
ATOM 588 O O . LYS A 1 75 ? -14.727 10.394 20.432 1.00 96.31 75 LYS A O 1
ATOM 593 N N . ALA A 1 76 ? -15.309 9.308 18.555 1.00 97.19 76 ALA A N 1
ATOM 594 C CA . ALA A 1 76 ? -16.620 8.894 19.042 1.00 97.19 76 ALA A CA 1
ATOM 595 C C . ALA A 1 76 ? -16.522 7.909 20.218 1.00 97.19 76 ALA A C 1
ATOM 597 O O . ALA A 1 76 ? -17.268 8.024 21.192 1.00 97.19 76 ALA A O 1
ATOM 598 N N . LEU A 1 77 ? -15.541 7.001 20.174 1.00 97.38 77 LEU A N 1
ATOM 599 C CA . LEU A 1 77 ? -15.185 6.147 21.303 1.00 97.38 77 LEU A CA 1
ATOM 600 C C . LEU A 1 77 ? -14.812 6.987 22.524 1.00 97.38 77 LEU A C 1
ATOM 602 O O . LEU A 1 77 ? -15.391 6.793 23.587 1.00 97.38 77 LEU A O 1
ATOM 606 N N . LYS A 1 78 ? -13.915 7.969 22.377 1.00 95.69 78 LYS A N 1
ATOM 607 C CA . LYS A 1 78 ? -13.522 8.875 23.469 1.00 95.69 78 LYS A CA 1
ATOM 608 C C . LYS A 1 78 ? -14.716 9.633 24.065 1.00 95.69 78 LYS A C 1
ATOM 610 O O . LYS A 1 78 ? -14.784 9.798 25.280 1.00 95.69 78 LYS A O 1
ATOM 615 N N . ASN A 1 79 ? -15.670 10.040 23.229 1.00 95.38 79 ASN A N 1
ATOM 616 C CA . ASN A 1 79 ? -16.898 10.722 23.644 1.00 95.38 79 ASN A CA 1
ATOM 617 C C . ASN A 1 79 ? -17.932 9.796 24.317 1.00 95.38 79 ASN A C 1
ATOM 619 O O . ASN A 1 79 ? -18.922 10.288 24.853 1.00 95.38 79 ASN A O 1
ATOM 623 N N . GLY A 1 80 ? -17.733 8.474 24.291 1.00 94.75 80 GLY A N 1
ATOM 624 C CA . GLY A 1 80 ? -18.679 7.497 24.836 1.00 94.75 80 GLY A CA 1
ATOM 625 C C . GLY A 1 80 ? -19.893 7.222 23.941 1.00 94.75 80 GLY A C 1
ATOM 626 O O . GLY A 1 80 ? -20.889 6.678 24.415 1.00 94.75 80 GLY A O 1
ATOM 627 N N . GLU A 1 81 ? -19.832 7.583 22.656 1.00 96.19 81 GLU A N 1
ATOM 628 C CA . GLU A 1 81 ? -20.889 7.280 21.677 1.00 96.19 81 GLU A CA 1
ATOM 629 C C . GLU A 1 81 ? -20.922 5.780 21.329 1.00 96.19 81 GLU A C 1
ATOM 631 O O . GLU A 1 81 ? -21.988 5.210 21.077 1.00 96.19 81 GLU A O 1
ATOM 636 N N . VAL A 1 82 ? -19.751 5.138 21.366 1.00 97.31 82 VAL A N 1
ATOM 637 C CA . VAL A 1 82 ? -19.545 3.692 21.212 1.00 97.31 82 VAL A CA 1
ATOM 638 C C . VAL A 1 82 ? -18.740 3.143 22.391 1.00 97.31 82 VAL A C 1
ATOM 640 O O . VAL A 1 82 ? -18.028 3.880 23.073 1.00 97.31 82 VAL A O 1
ATOM 643 N N . GLU A 1 83 ? -18.867 1.843 22.649 1.00 96.62 83 GLU A N 1
ATOM 644 C CA . GLU A 1 83 ? -18.204 1.154 23.761 1.00 96.62 83 GLU A CA 1
ATOM 645 C C . GLU A 1 83 ? -16.780 0.701 23.410 1.00 96.62 83 GLU A C 1
ATOM 647 O O . GLU A 1 83 ? -15.903 0.690 24.275 1.00 96.62 83 GLU A O 1
ATOM 652 N N . LEU A 1 84 ? -16.547 0.351 22.144 1.00 97.56 84 LEU A N 1
ATOM 653 C CA . LEU A 1 84 ? -15.235 0.011 21.593 1.00 97.56 84 LEU A CA 1
ATOM 654 C C . LEU A 1 84 ? -15.157 0.386 20.109 1.00 97.56 84 LEU A C 1
ATOM 656 O O . LEU A 1 84 ? -16.186 0.632 19.472 1.00 97.56 84 LEU A O 1
ATOM 660 N N . ALA A 1 85 ? -13.950 0.399 19.546 1.00 98.00 85 ALA A N 1
ATOM 661 C CA . ALA A 1 85 ? -13.735 0.577 18.110 1.00 98.00 85 ALA A CA 1
ATOM 662 C C . ALA A 1 85 ? -12.812 -0.505 17.529 1.00 98.00 85 ALA A C 1
ATOM 664 O O . ALA A 1 85 ? -11.854 -0.936 18.176 1.00 98.00 85 ALA A O 1
ATOM 665 N N . ILE A 1 86 ? -13.101 -0.928 16.297 1.00 97.88 86 ILE A N 1
ATOM 666 C CA . ILE A 1 86 ? -12.337 -1.925 15.531 1.00 97.88 86 ILE A CA 1
ATOM 667 C C . ILE A 1 86 ? -12.366 -1.556 14.032 1.00 97.88 86 ILE A C 1
ATOM 669 O O . ILE A 1 86 ? -13.228 -0.790 13.605 1.00 97.88 86 ILE A O 1
ATOM 673 N N . GLY A 1 87 ? -11.405 -2.033 13.236 1.00 94.06 87 GLY A N 1
ATOM 674 C CA . GLY A 1 87 ? -11.270 -1.676 11.816 1.00 94.06 87 GLY A CA 1
ATOM 675 C C . GLY A 1 87 ? -9.821 -1.639 11.321 1.00 94.06 87 GLY A C 1
ATOM 676 O O . GLY A 1 87 ? -9.469 -0.738 10.568 1.00 94.06 87 GLY A O 1
ATOM 677 N N . GLY A 1 88 ? -8.939 -2.522 11.794 1.00 92.25 88 GLY A N 1
ATOM 678 C CA . GLY A 1 88 ? -7.498 -2.438 11.526 1.00 92.25 88 GLY A CA 1
ATOM 679 C C . GLY A 1 88 ? -6.846 -1.231 12.206 1.00 92.25 88 GLY A C 1
ATOM 680 O O . GLY A 1 88 ? -6.100 -0.468 11.596 1.00 92.25 88 GLY A O 1
ATOM 681 N N . LEU A 1 89 ? -7.187 -0.997 13.476 1.00 95.50 89 LEU A N 1
ATOM 682 C CA . LEU A 1 89 ? -6.678 0.139 14.240 1.00 95.50 89 LEU A CA 1
ATOM 683 C C . LEU A 1 89 ? -5.236 -0.099 14.684 1.00 95.50 89 LEU A C 1
ATOM 685 O O . LEU A 1 89 ? -4.989 -0.863 15.616 1.00 95.50 89 LEU A O 1
ATOM 689 N N . SER A 1 90 ? -4.297 0.607 14.057 1.00 95.12 90 SER A N 1
ATOM 690 C CA . SER A 1 90 ? -2.896 0.635 14.483 1.00 95.12 90 SER A CA 1
ATOM 691 C C . SER A 1 90 ? -2.758 1.224 15.887 1.00 95.12 90 SER A C 1
ATOM 693 O O . SER A 1 90 ? -3.246 2.335 16.141 1.00 95.12 90 SER A O 1
ATOM 695 N N . VAL A 1 91 ? -2.061 0.499 16.762 1.00 95.31 91 VAL A N 1
ATOM 696 C CA . VAL A 1 91 ? -1.609 1.001 18.066 1.00 95.31 91 VAL A CA 1
ATOM 697 C C . VAL A 1 91 ? -0.419 1.929 17.836 1.00 95.31 91 VAL A C 1
ATOM 699 O O . VAL A 1 91 ? 0.569 1.542 17.210 1.00 95.31 91 VAL A O 1
ATOM 702 N N . THR A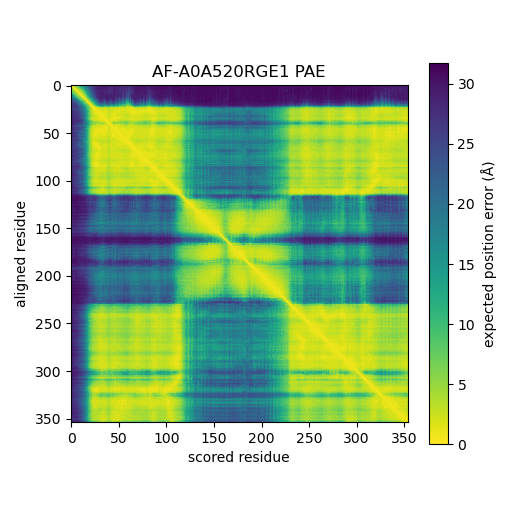 1 92 ? -0.522 3.161 18.322 1.00 93.38 92 THR A N 1
ATOM 703 C CA . THR A 1 92 ? 0.552 4.163 18.292 1.00 93.38 92 THR A CA 1
ATOM 704 C C . THR A 1 92 ? 0.687 4.775 19.675 1.00 93.38 92 THR A C 1
ATOM 706 O O . THR A 1 92 ? -0.295 4.829 20.409 1.00 93.38 92 THR A O 1
ATOM 709 N N . GLU A 1 93 ? 1.870 5.290 20.008 1.00 92.19 93 GLU A N 1
ATOM 710 C CA . GLU A 1 93 ? 2.118 5.985 21.281 1.00 92.19 93 GLU A CA 1
ATOM 711 C C . GLU A 1 93 ? 1.071 7.082 21.537 1.00 92.19 93 GLU A C 1
ATOM 713 O O . GLU A 1 93 ? 0.368 7.054 22.540 1.00 92.19 93 GLU A O 1
ATOM 718 N N . SER A 1 94 ? 0.843 7.952 20.550 1.00 91.44 94 SER A N 1
ATOM 719 C CA . SER A 1 94 ? -0.154 9.028 20.624 1.00 91.44 94 SER A CA 1
ATOM 720 C C . SER A 1 94 ? -1.601 8.557 20.825 1.00 91.44 94 SER A C 1
ATOM 722 O O . SER A 1 94 ? -2.430 9.306 21.343 1.00 91.44 94 SER A O 1
ATOM 724 N N . ARG A 1 95 ? -1.942 7.336 20.393 1.00 94.38 95 ARG A N 1
ATOM 725 C CA . ARG A 1 95 ? -3.272 6.754 20.611 1.00 94.38 95 ARG A CA 1
ATOM 726 C C . ARG A 1 95 ? -3.366 6.104 21.987 1.00 94.38 95 ARG A C 1
ATOM 728 O O . ARG A 1 95 ? -4.390 6.290 22.633 1.00 94.38 95 ARG A O 1
ATOM 735 N N . GLU A 1 96 ? -2.317 5.410 22.421 1.00 94.25 96 GLU A N 1
ATOM 736 C CA . GLU A 1 96 ? -2.219 4.762 23.737 1.00 94.25 96 GLU A CA 1
ATOM 737 C C . GLU A 1 96 ? -2.251 5.779 24.891 1.00 94.25 96 GLU A C 1
ATOM 739 O O . GLU A 1 96 ? -2.803 5.522 25.954 1.00 94.25 96 GLU A O 1
ATOM 744 N N . GLU A 1 97 ? -1.721 6.988 24.682 1.00 93.75 97 GLU A N 1
ATOM 745 C CA . GLU A 1 97 ? -1.828 8.071 25.672 1.00 93.75 97 GLU A CA 1
ATOM 746 C C . GLU A 1 97 ? -3.282 8.510 25.931 1.00 93.75 97 GLU A C 1
ATOM 748 O O . GLU A 1 97 ? -3.601 9.038 26.998 1.00 93.75 97 GLU A O 1
ATOM 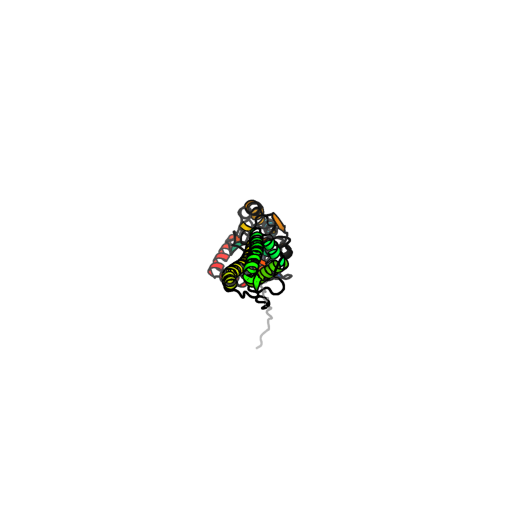753 N N . ALA A 1 98 ? -4.172 8.337 24.950 1.00 92.88 98 ALA A N 1
ATOM 754 C CA . ALA A 1 98 ? -5.541 8.851 24.990 1.00 92.88 98 ALA A CA 1
ATOM 755 C C . ALA A 1 98 ? -6.617 7.767 25.147 1.00 92.88 98 ALA A C 1
ATOM 757 O O . ALA A 1 98 ? -7.764 8.094 25.471 1.00 92.88 98 ALA A O 1
ATOM 758 N N . LEU A 1 99 ? -6.280 6.518 24.842 1.00 96.19 99 LEU A N 1
ATOM 759 C CA . LEU A 1 99 ? -7.169 5.368 24.733 1.00 96.19 99 LEU A CA 1
ATOM 760 C C . LEU A 1 99 ? -6.408 4.113 25.144 1.00 96.19 99 LEU A C 1
ATOM 762 O O . LEU A 1 99 ? -5.190 4.073 25.062 1.00 96.19 99 LEU A O 1
ATOM 766 N N . ASP A 1 100 ? -7.147 3.072 25.499 1.00 96.12 100 ASP A N 1
ATOM 767 C CA . ASP A 1 100 ? -6.561 1.791 25.874 1.00 96.12 100 ASP A CA 1
ATOM 768 C C . ASP A 1 100 ? -6.824 0.739 24.788 1.00 96.12 100 ASP A C 1
ATOM 770 O O . ASP A 1 100 ? -7.800 0.834 24.038 1.00 96.12 100 ASP A O 1
ATOM 774 N N . PHE A 1 101 ? -5.977 -0.283 24.692 1.00 97.06 101 PHE A N 1
ATOM 775 C CA . PHE A 1 101 ? -6.040 -1.282 23.629 1.00 97.06 101 PHE A CA 1
ATOM 776 C C . PHE A 1 101 ? -6.095 -2.724 24.150 1.00 97.06 101 PHE A C 1
ATOM 778 O O . PHE A 1 101 ? -5.689 -3.072 25.265 1.00 97.06 101 PHE A O 1
ATOM 785 N N . SER A 1 102 ? -6.672 -3.600 23.326 1.00 97.00 102 SER A N 1
ATOM 786 C CA . SER A 1 102 ? -6.683 -5.048 23.547 1.00 97.00 102 SER A CA 1
ATOM 787 C C . SER A 1 102 ? -5.320 -5.686 23.258 1.00 97.00 102 SER A C 1
ATOM 789 O O . SER A 1 102 ? -4.382 -5.025 22.818 1.00 97.00 102 SER A O 1
ATOM 791 N N . HIS A 1 103 ? -5.223 -7.013 23.397 1.00 96.56 103 HIS A N 1
ATOM 792 C CA . HIS A 1 103 ? -4.130 -7.729 22.741 1.00 96.56 103 HIS A CA 1
ATOM 793 C C . HIS A 1 103 ? -4.227 -7.553 21.222 1.00 96.56 103 HIS A C 1
ATOM 795 O O . HIS A 1 103 ? -5.326 -7.425 20.669 1.00 96.56 103 HIS A O 1
ATOM 801 N N . SER A 1 104 ? -3.077 -7.538 20.549 1.00 96.06 104 SER A N 1
ATOM 802 C CA . SER A 1 104 ? -3.052 -7.466 19.093 1.00 96.06 104 SER A CA 1
ATOM 803 C C . SER A 1 104 ? -3.610 -8.751 18.481 1.00 96.06 104 SER A C 1
ATOM 805 O O . SER A 1 104 ? -3.280 -9.851 18.922 1.00 96.06 104 SER A O 1
ATOM 807 N N . TYR A 1 105 ? -4.448 -8.608 17.455 1.00 95.06 105 TYR A N 1
ATOM 808 C CA . TYR A 1 105 ? -5.014 -9.733 16.700 1.00 95.06 105 TYR A CA 1
ATOM 809 C C . TYR A 1 105 ? -4.422 -9.858 15.285 1.00 95.06 105 TYR A C 1
ATOM 811 O O . TYR A 1 105 ? -4.525 -10.912 14.643 1.00 95.06 105 TYR A O 1
ATOM 819 N N . TYR A 1 106 ? -3.773 -8.803 14.788 1.00 95.62 106 TYR A N 1
ATOM 820 C CA . TYR A 1 106 ? -3.156 -8.771 13.467 1.00 95.62 106 TYR A CA 1
ATOM 821 C C . TYR A 1 106 ? -1.893 -7.908 13.477 1.00 95.62 106 TYR A C 1
ATOM 823 O O . TYR A 1 106 ? -1.870 -6.846 14.093 1.00 95.62 106 TYR A O 1
ATOM 831 N N . GLN A 1 107 ? -0.854 -8.361 12.780 1.00 93.88 107 GLN A N 1
ATOM 832 C CA . GLN A 1 107 ? 0.385 -7.617 12.585 1.00 93.88 107 GLN A CA 1
ATOM 833 C C . GLN A 1 107 ? 0.505 -7.279 11.099 1.00 93.88 107 GLN A C 1
ATOM 835 O O . GLN A 1 107 ? 0.371 -8.155 10.250 1.00 93.88 107 GLN A O 1
ATOM 840 N N . SER A 1 108 ? 0.718 -6.004 10.809 1.00 91.75 108 SER A N 1
ATOM 841 C CA . SER A 1 108 ? 0.687 -5.396 9.483 1.00 91.75 108 SER A CA 1
ATOM 842 C C . SER A 1 108 ? 1.913 -4.499 9.287 1.00 91.75 108 SER A C 1
ATOM 844 O O . SER A 1 108 ? 2.812 -4.427 10.125 1.00 91.75 108 SER A O 1
ATOM 846 N N . GLY A 1 109 ? 1.944 -3.780 8.177 1.00 93.12 109 GLY A N 1
ATOM 847 C CA . GLY A 1 109 ? 2.889 -2.709 7.918 1.00 93.12 109 GLY A CA 1
ATOM 848 C C . GLY A 1 109 ? 2.455 -1.891 6.714 1.00 93.12 109 GLY A C 1
ATOM 849 O O . GLY A 1 109 ? 1.480 -2.220 6.036 1.00 93.12 109 GLY A O 1
ATOM 850 N N . LEU A 1 110 ? 3.189 -0.822 6.443 1.00 95.12 110 LEU A N 1
ATOM 851 C CA . LEU A 1 110 ? 3.042 -0.050 5.220 1.00 95.12 110 LEU A CA 1
ATOM 852 C C . LEU A 1 110 ? 3.711 -0.759 4.044 1.00 95.12 110 LEU A C 1
ATOM 854 O O . LEU A 1 110 ? 4.783 -1.348 4.169 1.00 95.12 110 LEU A O 1
ATOM 858 N N . SER A 1 111 ? 3.089 -0.634 2.880 1.00 94.62 111 SER A N 1
ATOM 859 C CA . SER A 1 111 ? 3.647 -1.032 1.594 1.00 94.62 111 SER A CA 1
ATOM 860 C C . SER A 1 111 ? 3.409 0.061 0.561 1.00 94.62 111 SER A C 1
ATOM 862 O O . SER A 1 111 ? 2.685 1.034 0.792 1.00 94.62 111 SER A O 1
ATOM 864 N N . ILE A 1 112 ? 4.050 -0.102 -0.591 1.00 94.31 112 ILE A N 1
ATOM 865 C CA . ILE A 1 112 ? 3.906 0.796 -1.727 1.00 94.31 112 ILE A CA 1
ATOM 866 C C . ILE A 1 112 ? 3.102 0.080 -2.805 1.00 94.31 112 ILE A C 1
ATOM 868 O O . ILE A 1 112 ? 3.355 -1.082 -3.110 1.00 94.31 112 ILE A O 1
ATOM 872 N N . MET A 1 113 ? 2.152 0.784 -3.403 1.00 93.38 113 MET A N 1
ATOM 873 C CA . MET A 1 113 ? 1.474 0.369 -4.622 1.00 93.38 113 MET A CA 1
ATOM 874 C C . MET A 1 113 ? 1.840 1.310 -5.760 1.00 93.38 113 MET A C 1
ATOM 876 O O . MET A 1 113 ? 1.860 2.530 -5.585 1.00 93.38 113 MET A O 1
ATOM 880 N N . VAL A 1 114 ? 2.081 0.739 -6.933 1.00 91.56 114 VAL A N 1
ATOM 881 C CA . VAL A 1 114 ? 2.367 1.482 -8.160 1.00 91.56 114 VAL A CA 1
ATOM 882 C C . VAL A 1 114 ? 1.503 0.995 -9.315 1.00 91.56 114 VAL A C 1
ATOM 884 O O . VAL A 1 114 ? 0.956 -0.113 -9.297 1.00 91.56 114 VAL A O 1
ATOM 887 N N . ASN A 1 115 ? 1.382 1.847 -10.330 1.00 88.31 115 ASN A N 1
ATOM 888 C CA . ASN A 1 115 ? 0.798 1.466 -11.605 1.00 88.31 115 ASN A CA 1
ATOM 889 C C . ASN A 1 115 ? 1.775 0.565 -12.370 1.00 88.31 115 ASN A C 1
ATOM 891 O O . ASN A 1 115 ? 2.983 0.811 -12.406 1.00 88.31 115 ASN A O 1
ATOM 895 N N . ARG A 1 116 ? 1.255 -0.498 -12.977 1.00 74.56 116 ARG A N 1
ATOM 896 C CA . ARG A 1 116 ? 1.989 -1.342 -13.912 1.00 74.56 116 ARG A CA 1
ATOM 897 C C . ARG A 1 116 ? 2.077 -0.636 -15.268 1.00 74.56 116 ARG A C 1
ATOM 899 O O . ARG A 1 116 ? 1.489 -1.082 -16.249 1.00 74.56 116 ARG A O 1
ATOM 906 N N . ASP A 1 117 ? 2.820 0.465 -15.337 1.00 67.69 117 ASP A N 1
ATOM 907 C CA . ASP A 1 117 ? 3.022 1.154 -16.609 1.00 67.69 117 ASP A CA 1
ATOM 908 C C . ASP A 1 117 ? 3.837 0.271 -17.572 1.00 67.69 117 ASP A C 1
ATOM 910 O O . ASP A 1 117 ? 4.988 -0.098 -17.321 1.00 67.69 117 ASP A O 1
ATOM 914 N N . ASN A 1 118 ? 3.221 -0.068 -18.707 1.00 51.81 118 ASN A N 1
ATOM 915 C CA . ASN A 1 118 ? 3.905 -0.592 -19.884 1.00 51.81 118 ASN A CA 1
ATOM 916 C C . ASN A 1 118 ? 4.538 0.592 -20.625 1.00 51.81 118 ASN A C 1
ATOM 918 O O . ASN A 1 118 ? 3.836 1.387 -21.251 1.00 51.81 118 ASN A O 1
ATOM 922 N N . ILE A 1 119 ? 5.863 0.724 -20.576 1.00 53.56 119 ILE A N 1
ATOM 923 C CA . ILE A 1 119 ? 6.570 1.785 -21.303 1.00 53.56 119 ILE A CA 1
ATOM 924 C C . ILE A 1 119 ? 6.339 1.615 -22.821 1.00 53.56 119 ILE A C 1
ATOM 926 O O . ILE A 1 119 ? 6.578 0.525 -23.353 1.00 53.56 119 ILE A O 1
ATOM 930 N N . PRO A 1 120 ? 5.919 2.661 -23.564 1.00 54.78 120 PRO A N 1
ATOM 931 C CA . PRO A 1 120 ? 5.769 2.569 -25.011 1.00 54.78 120 PRO A CA 1
ATOM 932 C C . PRO A 1 120 ? 7.142 2.478 -25.696 1.00 54.78 120 PRO A C 1
ATOM 934 O O . PRO A 1 120 ? 7.904 3.446 -25.694 1.00 54.78 120 PRO A O 1
ATOM 937 N N . PHE A 1 121 ? 7.402 1.343 -26.352 1.00 54.28 121 PHE A N 1
ATOM 938 C CA . PHE A 1 121 ? 8.573 0.989 -27.180 1.00 54.28 121 PHE A CA 1
ATOM 939 C C . PHE A 1 121 ? 9.253 2.155 -27.932 1.00 54.28 121 PHE A C 1
ATOM 941 O O . PHE A 1 121 ? 10.479 2.234 -28.019 1.00 54.28 121 PHE A O 1
ATOM 948 N N . PHE A 1 122 ? 8.466 3.092 -28.467 1.00 56.25 122 PHE A N 1
ATOM 949 C CA . PHE A 1 122 ? 8.976 4.213 -29.255 1.00 56.25 122 PHE A CA 1
ATOM 950 C C . PHE A 1 122 ? 9.740 5.267 -28.439 1.00 56.25 122 PHE A C 1
ATOM 952 O O . PHE A 1 122 ? 10.657 5.883 -28.981 1.00 56.25 122 PHE A O 1
ATOM 959 N N . LYS A 1 123 ? 9.421 5.479 -27.152 1.00 62.41 123 LYS A N 1
ATOM 960 C CA . LYS A 1 123 ? 10.183 6.418 -26.303 1.00 62.41 123 LYS A CA 1
ATOM 961 C C . LYS A 1 123 ? 11.572 5.867 -25.983 1.00 62.41 123 LYS A C 1
ATOM 963 O O . LYS A 1 123 ? 12.557 6.586 -26.151 1.00 62.41 123 LYS A O 1
ATOM 968 N N . SER A 1 124 ? 11.649 4.586 -25.634 1.00 62.09 124 SER A N 1
ATOM 969 C CA . SER A 1 124 ? 12.893 3.849 -25.387 1.00 62.09 124 SER A CA 1
ATOM 970 C C . SER A 1 124 ? 13.853 3.923 -26.573 1.00 62.09 124 SER A C 1
ATOM 972 O O . SER A 1 124 ? 15.038 4.215 -26.418 1.00 62.09 124 SER A O 1
ATOM 974 N N . LEU A 1 125 ? 13.325 3.747 -27.788 1.00 63.56 125 LEU A N 1
ATOM 975 C CA . LEU A 1 125 ? 14.106 3.825 -29.021 1.00 63.56 125 LEU A CA 1
ATOM 976 C C . LEU A 1 125 ? 14.703 5.225 -29.252 1.00 63.56 125 LEU A C 1
ATOM 978 O O . LEU A 1 125 ? 15.863 5.349 -29.643 1.00 63.56 125 LEU A O 1
ATOM 982 N N . VAL A 1 126 ? 13.944 6.290 -28.976 1.00 70.31 126 VAL A N 1
ATOM 983 C CA . VAL A 1 126 ? 14.429 7.676 -29.110 1.00 70.31 126 VAL A CA 1
ATOM 984 C C . VAL A 1 126 ? 15.527 7.989 -28.089 1.00 70.31 126 VAL A C 1
ATOM 986 O O . VAL A 1 126 ? 16.486 8.689 -28.424 1.00 70.31 126 VAL A O 1
ATOM 989 N N . HIS A 1 127 ? 15.417 7.471 -26.862 1.00 66.25 127 HIS A N 1
ATOM 990 C CA . HIS A 1 127 ? 16.465 7.609 -25.848 1.00 66.25 127 HIS A CA 1
ATOM 991 C C . HIS A 1 127 ? 17.732 6.837 -26.227 1.00 66.25 127 HIS A C 1
ATOM 993 O O . HIS A 1 127 ? 18.820 7.408 -26.158 1.00 66.25 127 HIS A O 1
ATOM 999 N N . ALA A 1 128 ? 17.594 5.602 -26.716 1.00 65.62 128 ALA A N 1
ATOM 1000 C CA . ALA A 1 128 ? 18.714 4.794 -27.192 1.00 65.62 128 ALA A CA 1
ATOM 1001 C C . ALA A 1 128 ? 19.485 5.487 -28.331 1.00 65.62 128 ALA A C 1
ATOM 1003 O O . ALA A 1 128 ? 20.709 5.552 -28.307 1.00 65.62 128 ALA A O 1
ATOM 1004 N N . LEU A 1 129 ? 18.785 6.090 -29.297 1.00 67.75 129 LEU A N 1
ATOM 1005 C CA . LEU A 1 129 ? 19.422 6.812 -30.407 1.00 67.75 129 LEU A CA 1
ATOM 1006 C C . LEU A 1 129 ? 20.117 8.121 -29.987 1.00 67.75 129 LEU A C 1
ATOM 1008 O O . LEU A 1 129 ? 20.955 8.630 -30.731 1.00 67.75 129 LEU A O 1
ATOM 1012 N N . ARG A 1 130 ? 19.779 8.682 -28.819 1.00 75.06 130 ARG A N 1
ATOM 1013 C CA . ARG A 1 130 ? 20.407 9.898 -28.271 1.00 75.06 130 ARG A CA 1
ATOM 1014 C C . ARG A 1 130 ? 21.593 9.593 -27.355 1.00 75.06 130 ARG A C 1
ATOM 1016 O O . ARG A 1 130 ? 22.342 10.510 -27.011 1.00 75.06 130 ARG A O 1
ATOM 1023 N N . ASP A 1 131 ? 21.760 8.338 -26.948 1.00 80.81 131 ASP A N 1
ATOM 1024 C CA . ASP A 1 131 ? 22.881 7.935 -26.115 1.00 80.81 131 ASP A CA 1
ATOM 1025 C C . ASP A 1 131 ? 24.211 8.141 -26.856 1.00 80.81 131 ASP A C 1
ATOM 1027 O O . ASP A 1 131 ? 24.367 7.786 -28.028 1.00 80.81 131 ASP A O 1
ATOM 1031 N N . ARG A 1 132 ? 25.188 8.741 -26.166 1.00 83.62 132 ARG A N 1
ATOM 1032 C CA . ARG A 1 132 ? 26.472 9.102 -26.779 1.00 83.62 132 ARG A CA 1
ATOM 1033 C C . ARG A 1 132 ? 27.252 7.868 -27.219 1.00 83.62 132 ARG A C 1
ATOM 1035 O O . ARG A 1 132 ? 27.889 7.920 -28.266 1.00 83.62 132 ARG A O 1
ATOM 1042 N N . ALA A 1 133 ? 27.216 6.779 -26.452 1.00 79.75 133 ALA A N 1
ATOM 1043 C CA . ALA A 1 133 ? 27.939 5.563 -26.799 1.00 79.75 133 ALA A CA 1
ATOM 1044 C C . ALA A 1 133 ? 27.336 4.923 -28.053 1.00 79.75 133 ALA A C 1
ATOM 1046 O O . ALA A 1 133 ? 28.073 4.646 -28.996 1.00 79.75 133 ALA A O 1
ATOM 1047 N N . ILE A 1 134 ? 26.005 4.797 -28.116 1.00 79.88 134 ILE A N 1
ATOM 1048 C CA . ILE A 1 134 ? 25.304 4.269 -29.300 1.00 79.88 134 ILE A CA 1
ATOM 1049 C C . ILE A 1 134 ? 25.590 5.138 -30.527 1.00 79.88 134 ILE A C 1
ATOM 1051 O O . ILE A 1 134 ? 25.931 4.614 -31.590 1.00 79.88 134 ILE A O 1
ATOM 1055 N N . PHE A 1 135 ? 25.529 6.463 -30.375 1.00 84.12 135 PHE A N 1
ATOM 1056 C CA . PHE A 1 135 ? 25.856 7.393 -31.451 1.00 84.12 135 PHE A CA 1
ATOM 1057 C C . PHE A 1 135 ? 27.293 7.205 -31.964 1.00 84.12 135 PHE A C 1
ATOM 1059 O O . PHE A 1 135 ? 27.502 7.088 -33.172 1.00 84.12 135 PHE A O 1
ATOM 1066 N N . TYR A 1 136 ? 28.289 7.124 -31.072 1.00 86.81 136 TYR A N 1
ATOM 1067 C CA . TYR A 1 136 ? 29.686 6.918 -31.468 1.00 86.81 136 TYR A CA 1
ATOM 1068 C C . TYR A 1 136 ? 29.933 5.536 -32.082 1.00 86.81 136 TYR A C 1
ATOM 1070 O O . TYR A 1 136 ? 30.676 5.436 -33.061 1.00 86.81 136 TYR A O 1
ATOM 1078 N N . THR A 1 137 ? 29.293 4.477 -31.584 1.00 83.69 137 THR A N 1
ATOM 1079 C CA . THR A 1 137 ? 29.357 3.143 -32.199 1.00 83.69 137 THR A CA 1
ATOM 1080 C C . THR A 1 137 ? 28.779 3.169 -33.614 1.00 83.69 137 THR A C 1
ATOM 1082 O O . THR A 1 137 ? 29.393 2.644 -34.540 1.00 83.69 137 THR A O 1
ATOM 1085 N N . PHE A 1 138 ? 27.650 3.850 -33.826 1.00 84.62 138 PHE A N 1
ATOM 1086 C CA . PHE A 1 138 ? 27.041 3.971 -35.151 1.00 84.62 138 PHE A CA 1
ATOM 1087 C C . PHE A 1 138 ? 27.895 4.817 -36.107 1.00 84.62 138 PHE A C 1
ATOM 1089 O O . PHE A 1 138 ? 28.122 4.431 -37.253 1.00 84.62 138 PHE A O 1
ATOM 1096 N N . ALA A 1 139 ? 28.431 5.944 -35.633 1.00 88.00 139 ALA A N 1
ATOM 1097 C CA . ALA A 1 139 ? 29.289 6.823 -36.423 1.00 88.00 139 ALA A CA 1
ATOM 1098 C C . ALA A 1 139 ? 30.610 6.146 -36.826 1.00 88.00 139 ALA A C 1
ATOM 1100 O O . ALA A 1 139 ? 31.028 6.243 -37.980 1.00 88.00 139 ALA A O 1
ATOM 1101 N N . THR A 1 140 ? 31.253 5.425 -35.903 1.00 87.62 140 THR A N 1
ATOM 1102 C CA . THR A 1 140 ? 32.481 4.668 -36.198 1.00 87.62 140 THR A CA 1
ATOM 1103 C C . THR A 1 140 ? 32.212 3.493 -37.135 1.00 87.62 140 THR A C 1
ATOM 1105 O O . THR A 1 140 ? 33.032 3.228 -38.012 1.00 87.62 140 THR A O 1
ATOM 1108 N N . PHE A 1 141 ? 31.048 2.846 -37.035 1.00 88.81 141 PHE A N 1
ATOM 1109 C CA . PHE A 1 141 ? 30.640 1.796 -37.967 1.00 88.81 141 PHE A CA 1
ATOM 1110 C C . PHE A 1 141 ? 30.356 2.325 -39.380 1.00 88.81 141 PHE A C 1
ATOM 1112 O O . PHE A 1 141 ? 30.819 1.745 -40.361 1.00 88.81 141 PHE A O 1
ATOM 1119 N N . LEU A 1 142 ? 29.672 3.465 -39.508 1.00 89.88 142 LEU A N 1
ATOM 1120 C CA . LEU A 1 142 ? 29.486 4.133 -40.801 1.00 89.88 142 LEU A CA 1
ATOM 1121 C C . LEU A 1 142 ? 30.826 4.549 -41.417 1.00 89.88 142 LEU A C 1
ATOM 1123 O O . LEU A 1 142 ? 31.063 4.313 -42.602 1.00 89.88 142 LEU A O 1
ATOM 1127 N N . LEU A 1 143 ? 31.728 5.116 -40.610 1.00 90.94 143 LEU A N 1
ATOM 1128 C CA . LEU A 1 143 ? 33.083 5.443 -41.048 1.00 90.94 143 LEU A CA 1
ATOM 1129 C C . LEU A 1 143 ? 33.838 4.186 -41.501 1.00 90.94 143 LEU A C 1
ATOM 1131 O O . LEU A 1 143 ? 34.493 4.204 -42.542 1.00 90.94 143 LEU A O 1
ATOM 1135 N N . PHE A 1 144 ? 33.705 3.081 -40.765 1.00 90.00 144 PHE A N 1
ATOM 1136 C CA . PHE A 1 144 ? 34.283 1.795 -41.132 1.00 90.00 144 PHE A CA 1
ATOM 1137 C C . PHE A 1 144 ? 33.766 1.301 -42.486 1.00 90.00 144 PHE A C 1
ATOM 1139 O O . PHE A 1 144 ? 34.589 0.921 -43.316 1.00 90.00 144 PHE A O 1
ATOM 1146 N N . ILE A 1 145 ? 32.454 1.361 -42.756 1.00 90.19 145 ILE A N 1
ATOM 1147 C CA . ILE A 1 145 ? 31.856 0.995 -44.058 1.00 90.19 145 ILE A CA 1
ATOM 1148 C C . ILE A 1 145 ? 32.429 1.855 -45.190 1.00 90.19 145 ILE A C 1
ATOM 1150 O O . ILE A 1 145 ? 32.752 1.338 -46.260 1.00 90.19 145 ILE A O 1
ATOM 1154 N N . ILE A 1 146 ? 32.599 3.160 -44.957 1.00 90.88 146 ILE A N 1
ATOM 1155 C CA . ILE A 1 146 ? 33.185 4.075 -45.944 1.00 90.88 146 ILE A CA 1
ATOM 1156 C C . ILE A 1 146 ? 34.638 3.679 -46.246 1.00 90.88 146 ILE A C 1
ATOM 1158 O O . ILE A 1 146 ? 35.002 3.509 -47.410 1.00 90.88 146 ILE A O 1
ATOM 1162 N N . LEU A 1 147 ? 35.463 3.486 -45.211 1.00 90.81 147 LEU A N 1
ATOM 1163 C CA . LEU A 1 147 ? 36.882 3.140 -45.355 1.00 90.81 147 LEU A CA 1
ATOM 1164 C C . LEU A 1 147 ? 37.081 1.773 -46.020 1.00 90.81 147 LEU A C 1
ATOM 1166 O O . LEU A 1 147 ? 37.863 1.638 -46.960 1.00 90.81 147 LEU A O 1
ATOM 1170 N N . SER A 1 148 ? 36.339 0.764 -45.574 1.00 89.38 148 SER A N 1
ATOM 1171 C CA . SER A 1 148 ? 36.366 -0.575 -46.169 1.00 89.38 148 SER A CA 1
ATOM 1172 C C . SER A 1 148 ? 35.806 -0.585 -47.593 1.00 89.38 148 SER A C 1
ATOM 1174 O O . SER A 1 148 ? 36.310 -1.319 -48.439 1.00 89.38 148 SER A O 1
ATOM 1176 N N . GLY A 1 149 ? 34.849 0.291 -47.910 1.00 89.75 149 GLY A N 1
ATOM 1177 C CA . GLY A 1 149 ? 34.387 0.503 -49.276 1.00 89.75 149 GLY A CA 1
ATOM 1178 C C . GLY A 1 149 ? 35.480 1.014 -50.213 1.00 89.75 149 GLY A C 1
ATOM 1179 O O . GLY A 1 149 ? 35.588 0.550 -51.348 1.00 89.75 149 GLY A O 1
ATOM 1180 N N . VAL A 1 150 ? 36.359 1.898 -49.732 1.00 88.56 150 VAL A N 1
ATOM 1181 C CA . VAL A 1 150 ? 37.545 2.323 -50.493 1.00 88.56 150 VAL A CA 1
ATOM 1182 C C . VAL A 1 150 ? 38.511 1.151 -50.704 1.00 88.56 150 VAL A C 1
ATOM 1184 O O . VAL A 1 150 ? 39.019 0.986 -51.812 1.00 88.56 150 VAL A O 1
ATOM 1187 N N . VAL A 1 151 ? 38.721 0.295 -49.696 1.00 87.12 151 VAL A N 1
ATOM 1188 C CA . VAL A 1 151 ? 39.556 -0.919 -49.821 1.00 87.12 151 VAL A CA 1
ATOM 1189 C C . VAL A 1 151 ? 38.979 -1.880 -50.862 1.00 87.12 151 VAL A C 1
ATOM 1191 O O . VAL A 1 151 ? 39.704 -2.321 -51.754 1.00 87.12 151 VAL A O 1
ATOM 1194 N N . PHE A 1 152 ? 37.672 -2.147 -50.822 1.00 87.56 152 PHE A N 1
ATOM 1195 C CA . PHE A 1 152 ? 37.003 -2.975 -51.827 1.00 87.56 152 PHE A CA 1
ATOM 1196 C C . PHE A 1 152 ? 37.128 -2.402 -53.228 1.00 87.56 152 PHE A C 1
ATOM 1198 O O . PHE A 1 152 ? 37.430 -3.136 -54.167 1.00 87.56 152 PHE A O 1
ATOM 1205 N N . TRP A 1 153 ? 36.947 -1.092 -53.376 1.00 86.06 153 TRP A N 1
ATOM 1206 C CA . TRP A 1 153 ? 37.143 -0.431 -54.657 1.00 86.06 153 TRP A CA 1
ATOM 1207 C C . TRP A 1 153 ? 38.582 -0.581 -55.173 1.00 86.06 153 TRP A C 1
ATOM 1209 O O . TRP A 1 153 ? 38.771 -0.837 -56.362 1.00 86.06 153 TRP A O 1
ATOM 1219 N N . LEU A 1 154 ? 39.597 -0.477 -54.307 1.00 84.19 154 LEU A N 1
ATOM 1220 C CA . LEU A 1 154 ? 41.000 -0.679 -54.689 1.00 84.19 154 LEU A CA 1
ATOM 1221 C C . LEU A 1 154 ? 41.287 -2.132 -55.102 1.00 84.19 154 LEU A C 1
ATOM 1223 O O . LEU A 1 154 ? 41.944 -2.351 -56.122 1.00 84.19 154 LEU A O 1
ATOM 1227 N N . CYS A 1 155 ? 40.778 -3.116 -54.355 1.00 84.81 155 CYS A N 1
ATOM 1228 C CA . CYS A 1 155 ? 40.989 -4.539 -54.637 1.00 84.81 155 CYS A CA 1
ATOM 1229 C C . CYS A 1 155 ? 40.226 -5.019 -55.882 1.00 84.81 155 CYS A C 1
ATOM 1231 O O . CYS A 1 155 ? 40.776 -5.742 -56.710 1.00 84.81 155 CYS A O 1
ATOM 1233 N N . GLU A 1 156 ? 38.974 -4.591 -56.050 1.00 83.19 156 GLU A N 1
ATOM 1234 C CA . GLU A 1 156 ? 38.059 -5.081 -57.090 1.00 83.19 156 GLU A CA 1
ATOM 1235 C C . GLU A 1 156 ? 37.972 -4.151 -58.312 1.00 83.19 156 GLU A C 1
ATOM 1237 O O . GLU A 1 156 ? 37.193 -4.397 -59.236 1.00 83.19 156 GLU A O 1
ATOM 1242 N N . ARG A 1 157 ? 38.813 -3.107 -58.381 1.00 75.31 157 ARG A N 1
ATOM 1243 C CA . ARG A 1 157 ? 38.799 -2.064 -59.428 1.00 75.31 157 ARG A CA 1
ATOM 1244 C C . ARG A 1 157 ? 38.720 -2.600 -60.858 1.00 75.31 157 ARG A C 1
ATOM 1246 O O . ARG A 1 157 ? 38.113 -1.982 -61.729 1.00 75.31 157 ARG A O 1
ATOM 1253 N N . LYS A 1 158 ? 39.363 -3.744 -61.113 1.00 69.94 158 LYS A N 1
ATOM 1254 C CA . LYS A 1 158 ? 39.439 -4.388 -62.436 1.00 69.94 158 LYS A CA 1
ATOM 1255 C C . LYS A 1 158 ? 38.139 -5.093 -62.840 1.00 69.94 158 LYS A C 1
ATOM 1257 O O . LYS A 1 158 ? 37.890 -5.241 -64.034 1.00 69.94 158 LYS A O 1
ATOM 1262 N N . PHE A 1 159 ? 37.320 -5.491 -61.868 1.00 66.88 159 PHE A N 1
ATOM 1263 C CA . PHE A 1 159 ? 36.111 -6.294 -62.054 1.00 66.88 159 PHE A CA 1
ATOM 1264 C C . PHE A 1 159 ? 34.807 -5.505 -61.848 1.00 66.88 159 PHE A C 1
ATOM 1266 O O . PHE A 1 159 ? 33.737 -6.024 -62.159 1.00 66.88 159 PHE A O 1
ATOM 1273 N N . MET A 1 160 ? 34.881 -4.239 -61.416 1.00 66.94 160 MET A N 1
ATOM 1274 C CA . MET A 1 160 ? 33.751 -3.301 -61.398 1.00 66.94 160 MET A CA 1
ATOM 1275 C C . MET A 1 160 ? 33.439 -2.791 -62.815 1.00 66.94 160 MET A C 1
ATOM 1277 O O . MET A 1 160 ? 33.806 -1.681 -63.215 1.00 66.94 160 MET A O 1
ATOM 1281 N N . VAL A 1 161 ? 32.789 -3.641 -63.613 1.00 56.62 161 VAL A N 1
ATOM 1282 C CA . VAL A 1 161 ? 32.321 -3.303 -64.963 1.00 56.62 161 VAL A CA 1
ATOM 1283 C C . VAL A 1 161 ? 31.315 -2.146 -64.835 1.00 56.62 161 VAL A C 1
ATOM 1285 O O . VAL A 1 161 ? 30.342 -2.252 -64.097 1.00 56.62 161 VAL A O 1
ATOM 1288 N N . ASN A 1 162 ? 31.600 -1.020 -65.501 1.00 55.94 162 ASN A N 1
ATOM 1289 C CA . ASN A 1 162 ? 30.883 0.276 -65.496 1.00 55.94 162 ASN A CA 1
ATOM 1290 C C . ASN A 1 162 ? 31.290 1.335 -64.444 1.00 55.94 162 ASN A C 1
ATOM 1292 O O . ASN A 1 162 ? 30.893 2.485 -64.595 1.00 55.94 162 ASN A O 1
ATOM 1296 N N . HIS A 1 163 ? 32.130 1.026 -63.445 1.00 60.16 163 HIS A N 1
ATOM 1297 C CA . HIS A 1 163 ? 32.468 1.970 -62.353 1.00 60.16 163 HIS A CA 1
ATOM 1298 C C . HIS A 1 163 ? 33.983 2.048 -62.058 1.00 60.16 163 HIS A C 1
ATOM 1300 O O . HIS A 1 163 ? 34.426 2.093 -60.910 1.00 60.16 163 HIS A O 1
ATOM 1306 N N . LYS A 1 164 ? 34.811 2.050 -63.112 1.00 56.22 164 LYS A N 1
ATOM 1307 C CA . LYS A 1 164 ? 36.279 1.907 -63.010 1.00 56.22 164 LYS A CA 1
ATOM 1308 C C . LYS A 1 164 ? 37.012 3.115 -62.395 1.00 56.22 164 LYS A C 1
ATOM 1310 O O . LYS A 1 164 ? 38.133 2.954 -61.907 1.00 56.22 164 LYS A O 1
ATOM 1315 N N . SER A 1 165 ? 36.417 4.311 -62.373 1.00 58.84 165 SER A N 1
ATOM 1316 C CA . SER A 1 165 ? 37.089 5.535 -61.905 1.00 58.84 165 SER A CA 1
ATOM 1317 C C . SER A 1 165 ? 36.139 6.573 -61.305 1.00 58.84 165 SER A C 1
ATOM 1319 O O . SER A 1 165 ? 35.048 6.795 -61.822 1.00 58.84 165 SER A O 1
ATOM 1321 N N . GLY A 1 166 ? 36.602 7.272 -60.264 1.00 66.56 166 GLY A N 1
ATOM 1322 C CA . GLY A 1 166 ? 35.904 8.407 -59.655 1.00 66.56 166 GLY A CA 1
ATOM 1323 C C . GLY A 1 166 ? 34.938 8.028 -58.527 1.00 66.56 166 GLY A C 1
ATOM 1324 O O . GLY A 1 166 ? 35.002 6.936 -57.965 1.00 66.56 166 GLY A O 1
ATOM 1325 N N . LYS A 1 167 ? 34.037 8.960 -58.192 1.00 71.56 167 LYS A N 1
ATOM 1326 C CA . LYS A 1 167 ? 33.080 8.856 -57.071 1.00 71.56 167 LYS A CA 1
ATOM 1327 C C . LYS A 1 167 ? 32.136 7.649 -57.187 1.00 71.56 167 LYS A C 1
ATOM 1329 O O . LYS A 1 167 ? 31.713 7.101 -56.177 1.00 71.56 167 LYS A O 1
ATOM 1334 N N . SER A 1 168 ? 31.848 7.213 -58.412 1.00 73.38 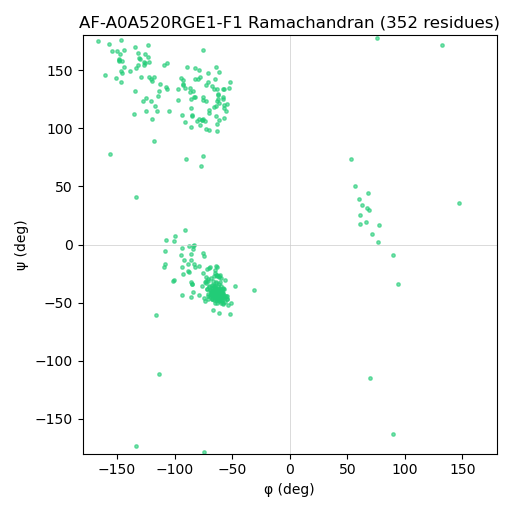168 SER A N 1
ATOM 1335 C CA . SER A 1 168 ? 30.931 6.108 -58.701 1.00 73.38 168 SER A CA 1
ATOM 1336 C C . SER A 1 168 ? 31.522 4.733 -58.333 1.00 73.38 168 SER A C 1
ATOM 1338 O O . SER A 1 168 ? 30.803 3.865 -57.845 1.00 73.38 168 SER A O 1
ATOM 1340 N N . GLY A 1 169 ? 32.841 4.548 -58.469 1.00 78.25 169 GLY A N 1
ATOM 1341 C CA . GLY A 1 16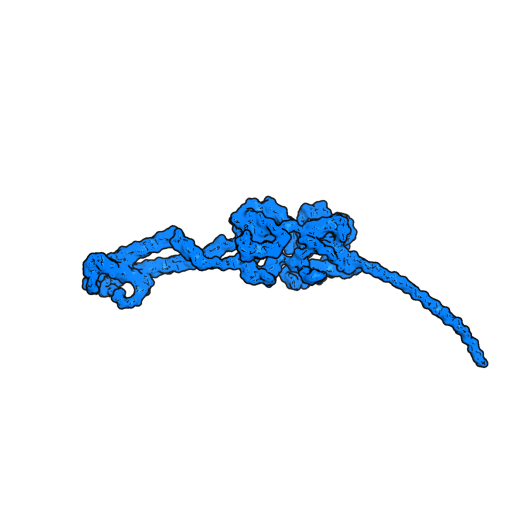9 ? 33.537 3.327 -58.042 1.00 78.25 169 GLY A CA 1
ATOM 1342 C C . GLY A 1 169 ? 33.652 3.196 -56.523 1.00 78.25 169 GLY A C 1
ATOM 1343 O O . GLY A 1 169 ? 33.463 2.108 -55.984 1.00 78.25 169 GLY A O 1
ATOM 1344 N N . ILE A 1 170 ? 33.882 4.313 -55.826 1.00 82.25 170 ILE A N 1
ATOM 1345 C CA . ILE A 1 170 ? 33.879 4.342 -54.356 1.00 82.25 170 ILE A CA 1
ATOM 1346 C C . ILE A 1 170 ? 32.481 4.004 -53.827 1.00 82.25 170 ILE A C 1
ATOM 1348 O O . ILE A 1 170 ? 32.369 3.206 -52.904 1.00 82.25 170 ILE A O 1
ATOM 1352 N N . GLY A 1 171 ? 31.417 4.527 -54.450 1.00 84.31 171 GLY A N 1
ATOM 1353 C CA . GLY A 1 171 ? 30.036 4.185 -54.093 1.00 84.31 171 GLY A CA 1
ATOM 1354 C C . GLY A 1 171 ? 29.727 2.688 -54.220 1.00 84.31 171 GLY A C 1
ATOM 1355 O O . GLY A 1 171 ? 29.124 2.114 -53.320 1.00 84.31 171 GLY A O 1
ATOM 1356 N N . GLN A 1 172 ? 30.208 2.031 -55.280 1.00 83.75 172 GLN A N 1
ATOM 1357 C CA . GLN A 1 172 ? 30.084 0.575 -55.451 1.00 83.75 172 GLN A CA 1
ATOM 1358 C C . GLN A 1 172 ? 30.902 -0.217 -54.423 1.00 83.75 172 GLN A C 1
ATOM 1360 O O . GLN A 1 172 ? 30.432 -1.218 -53.886 1.00 83.75 172 GLN A O 1
ATOM 1365 N N . GLY A 1 173 ? 32.111 0.247 -54.100 1.00 87.75 173 GLY A N 1
ATOM 1366 C CA . GLY A 1 173 ? 32.903 -0.325 -53.014 1.00 87.75 173 GLY A CA 1
ATOM 1367 C C . GLY A 1 173 ? 32.198 -0.205 -51.661 1.00 87.75 173 GLY A C 1
ATOM 1368 O O . GLY A 1 173 ? 32.137 -1.176 -50.913 1.00 87.75 173 GLY A O 1
ATOM 1369 N N . MET A 1 174 ? 31.603 0.955 -51.370 1.00 89.25 174 MET A N 1
ATOM 1370 C CA . MET A 1 174 ? 30.794 1.185 -50.169 1.00 89.25 174 MET A CA 1
ATOM 1371 C C . MET A 1 174 ? 29.537 0.313 -50.137 1.00 89.25 174 MET A C 1
ATOM 1373 O O . MET A 1 174 ? 29.217 -0.216 -49.079 1.00 89.25 174 MET A O 1
ATOM 1377 N N . TRP A 1 175 ? 28.858 0.122 -51.272 1.00 87.75 175 TRP A N 1
ATOM 1378 C CA . TRP A 1 175 ? 27.707 -0.779 -51.389 1.00 87.75 175 TRP A CA 1
ATOM 1379 C C . TRP A 1 175 ? 28.090 -2.230 -51.075 1.00 87.75 175 TRP A C 1
ATOM 1381 O O . TRP A 1 175 ? 27.466 -2.858 -50.219 1.00 87.75 175 TRP A O 1
ATOM 1391 N N . LEU A 1 176 ? 29.180 -2.727 -51.673 1.00 88.19 176 LEU A N 1
ATOM 1392 C CA . LEU A 1 176 ? 29.732 -4.051 -51.367 1.00 88.19 176 LEU A CA 1
ATOM 1393 C C . LEU A 1 176 ? 30.144 -4.167 -49.894 1.00 88.19 176 LEU A C 1
ATOM 1395 O O . LEU A 1 176 ? 29.919 -5.201 -49.262 1.00 88.19 176 LEU A O 1
ATOM 1399 N N . SER A 1 177 ? 30.729 -3.109 -49.333 1.00 90.12 177 SER A N 1
ATOM 1400 C CA . SER A 1 177 ? 31.131 -3.101 -47.931 1.00 90.12 177 SER A CA 1
ATOM 1401 C C . SER A 1 177 ? 29.945 -3.137 -46.979 1.00 90.12 177 SER A C 1
ATOM 1403 O O . SER A 1 177 ? 29.940 -3.920 -46.035 1.00 90.12 177 SER A O 1
ATOM 1405 N N . TYR A 1 178 ? 28.908 -2.349 -47.262 1.00 90.56 178 TYR A N 1
ATOM 1406 C CA . TYR A 1 178 ? 27.650 -2.370 -46.529 1.00 90.56 178 TYR A CA 1
ATOM 1407 C C . TYR A 1 178 ? 27.021 -3.764 -46.575 1.00 90.56 178 TYR A C 1
ATOM 1409 O O . TYR A 1 178 ? 26.742 -4.326 -45.517 1.00 90.56 178 TYR A O 1
ATOM 1417 N N . ALA A 1 179 ? 26.872 -4.357 -47.763 1.00 88.75 179 ALA A N 1
ATOM 1418 C CA . ALA A 1 179 ? 26.315 -5.699 -47.936 1.00 88.75 179 ALA A CA 1
ATOM 1419 C C . ALA A 1 179 ? 27.124 -6.760 -47.165 1.00 88.75 179 ALA A C 1
ATOM 1421 O O . ALA A 1 179 ? 26.561 -7.601 -46.468 1.00 88.75 179 ALA A O 1
ATOM 1422 N N . THR A 1 180 ? 28.457 -6.667 -47.204 1.00 89.88 180 THR A N 1
ATOM 1423 C CA . THR A 1 180 ? 29.353 -7.605 -46.508 1.00 89.88 180 THR A CA 1
ATOM 1424 C C . THR A 1 180 ? 29.317 -7.427 -44.987 1.00 89.88 180 THR A C 1
ATOM 1426 O O . THR A 1 180 ? 29.204 -8.410 -44.259 1.00 89.88 180 THR A O 1
ATOM 1429 N N . ALA A 1 181 ? 29.402 -6.191 -44.488 1.00 89.94 181 ALA A N 1
ATOM 1430 C CA . ALA A 1 181 ? 29.416 -5.890 -43.057 1.00 89.94 181 ALA A CA 1
ATOM 1431 C C . ALA A 1 181 ? 28.053 -6.155 -42.400 1.00 89.94 181 ALA A C 1
ATOM 1433 O O . ALA A 1 181 ? 27.985 -6.630 -41.273 1.00 89.94 181 ALA A O 1
ATOM 1434 N N . THR A 1 182 ? 26.954 -5.888 -43.106 1.00 88.25 182 THR A N 1
ATOM 1435 C CA . THR A 1 182 ? 25.602 -6.178 -42.601 1.00 88.25 182 THR A CA 1
ATOM 1436 C C . THR A 1 182 ? 25.159 -7.612 -42.841 1.00 88.25 182 THR A C 1
ATOM 1438 O O . THR A 1 182 ? 24.089 -8.000 -42.379 1.00 88.25 182 THR A O 1
ATOM 1441 N N . THR A 1 183 ? 25.976 -8.410 -43.534 1.00 87.69 183 THR A N 1
ATOM 1442 C CA . THR A 1 183 ? 25.668 -9.786 -43.953 1.00 87.69 183 THR A CA 1
ATOM 1443 C C . THR A 1 183 ? 24.448 -9.898 -44.880 1.00 87.69 183 THR A C 1
ATOM 1445 O O . THR A 1 183 ? 23.911 -10.987 -45.079 1.00 87.69 183 THR A O 1
ATOM 1448 N N . ILE A 1 184 ? 24.017 -8.788 -45.492 1.00 86.06 184 ILE A N 1
ATOM 1449 C CA . ILE A 1 184 ? 22.906 -8.772 -46.442 1.00 86.06 184 ILE A CA 1
ATOM 1450 C C . ILE A 1 184 ? 23.414 -9.233 -47.813 1.00 86.06 184 ILE A C 1
ATOM 1452 O O . ILE A 1 184 ? 24.113 -8.512 -48.522 1.00 86.06 184 ILE A O 1
ATOM 1456 N N . GLY A 1 185 ? 23.053 -10.457 -48.195 1.00 81.12 185 GLY A N 1
ATOM 1457 C CA . GLY A 1 185 ? 23.450 -11.069 -49.461 1.00 81.12 185 GLY A CA 1
ATOM 1458 C C . GLY A 1 185 ? 22.472 -10.787 -50.598 1.00 81.12 185 GLY A C 1
ATOM 1459 O O . GLY A 1 185 ? 21.764 -11.695 -51.017 1.00 81.12 185 GLY A O 1
ATOM 1460 N N . TYR A 1 186 ? 22.452 -9.563 -51.133 1.00 80.25 186 TYR A N 1
ATOM 1461 C CA . TYR A 1 186 ? 21.617 -9.227 -52.300 1.00 80.25 186 TYR A CA 1
ATOM 1462 C C . TYR A 1 186 ? 21.996 -10.012 -53.573 1.00 80.25 186 TYR A C 1
ATOM 1464 O O . TYR A 1 186 ? 21.184 -10.133 -54.487 1.00 80.25 186 TYR A O 1
ATOM 1472 N N . GLY A 1 187 ? 23.213 -10.569 -53.632 1.00 76.31 187 GLY A N 1
ATOM 1473 C CA . GLY A 1 187 ? 23.689 -11.411 -54.740 1.00 76.31 187 GLY A CA 1
ATOM 1474 C C . GLY A 1 187 ? 24.088 -10.640 -56.005 1.00 76.31 187 GLY A C 1
ATOM 1475 O O . GLY A 1 187 ? 24.495 -11.243 -56.995 1.00 76.31 187 GLY A O 1
ATOM 1476 N N . ASP A 1 188 ? 24.006 -9.315 -55.967 1.00 78.50 188 ASP A N 1
ATOM 1477 C CA . ASP A 1 188 ? 24.309 -8.386 -57.052 1.00 78.50 188 ASP A CA 1
ATOM 1478 C C . ASP A 1 188 ? 25.806 -8.038 -57.142 1.00 78.50 188 ASP A C 1
ATOM 1480 O O . ASP A 1 188 ? 26.345 -7.876 -58.241 1.00 78.50 188 ASP A O 1
ATOM 1484 N N . VAL A 1 189 ? 26.504 -7.970 -56.002 1.00 74.38 189 VAL A N 1
ATOM 1485 C CA . VAL A 1 189 ? 27.938 -7.656 -55.928 1.00 74.38 189 VAL A CA 1
ATOM 1486 C C . VAL A 1 189 ? 28.654 -8.613 -54.974 1.00 74.38 189 VAL A C 1
ATOM 1488 O O . VAL A 1 189 ? 28.215 -8.847 -53.852 1.00 74.38 189 VAL A O 1
ATOM 1491 N N . ALA A 1 190 ? 29.786 -9.168 -55.417 1.00 81.19 190 ALA A N 1
ATOM 1492 C CA . ALA A 1 190 ? 30.610 -10.083 -54.630 1.00 81.19 190 ALA A CA 1
ATOM 1493 C C . ALA A 1 190 ? 32.106 -9.907 -54.952 1.00 81.19 190 ALA A C 1
ATOM 1495 O O . ALA A 1 190 ? 32.451 -9.625 -56.107 1.00 81.19 190 ALA A O 1
ATOM 1496 N N . PRO A 1 191 ? 33.005 -10.107 -53.970 1.00 84.06 191 PRO A N 1
ATOM 1497 C CA . PRO A 1 191 ? 34.453 -10.051 -54.171 1.00 84.06 191 PRO A CA 1
ATOM 1498 C C . PRO A 1 191 ? 34.912 -11.153 -55.139 1.00 84.06 191 PRO A C 1
ATOM 1500 O O . PRO A 1 191 ? 34.689 -12.347 -54.906 1.00 84.06 191 PRO A O 1
ATOM 1503 N N . ARG A 1 192 ? 35.582 -10.779 -56.233 1.00 83.12 192 ARG A N 1
ATOM 1504 C CA . ARG A 1 192 ? 36.084 -11.741 -57.227 1.00 83.12 192 ARG A CA 1
ATOM 1505 C C . ARG A 1 192 ? 37.573 -12.013 -57.058 1.00 83.12 192 ARG A C 1
ATOM 1507 O O . ARG A 1 192 ? 38.013 -13.130 -57.331 1.00 83.12 192 ARG A O 1
ATOM 1514 N N . THR A 1 193 ? 38.346 -11.039 -56.582 1.00 87.62 193 THR A N 1
ATOM 1515 C CA . THR A 1 193 ? 39.795 -11.186 -56.410 1.00 87.62 193 THR A CA 1
ATOM 1516 C C . THR A 1 193 ? 40.159 -11.981 -55.151 1.00 87.62 193 THR A C 1
ATOM 1518 O O . THR A 1 193 ? 39.441 -11.919 -54.150 1.00 87.62 193 THR A O 1
ATOM 1521 N N . PRO A 1 194 ? 41.300 -12.703 -55.144 1.00 86.25 194 PRO A N 1
ATOM 1522 C CA . PRO A 1 194 ? 41.793 -13.373 -53.937 1.00 86.25 194 PRO A CA 1
ATOM 1523 C C . PRO A 1 194 ? 41.995 -12.411 -52.758 1.00 86.25 194 PRO A C 1
ATOM 1525 O O . PRO A 1 194 ? 41.664 -12.747 -51.626 1.00 86.25 194 PRO A O 1
ATOM 1528 N N . LEU A 1 195 ? 42.475 -11.190 -53.030 1.00 85.25 195 LEU A N 1
ATOM 1529 C CA . LEU A 1 195 ? 42.645 -10.149 -52.013 1.00 85.25 195 LEU A CA 1
ATOM 1530 C C . LEU A 1 195 ? 41.298 -9.627 -51.497 1.00 85.25 195 LEU A C 1
ATOM 1532 O O . LEU A 1 195 ? 41.122 -9.522 -50.290 1.00 85.25 195 LEU A O 1
ATOM 1536 N N . GLY A 1 196 ? 40.325 -9.363 -52.374 1.00 86.19 196 GLY A N 1
ATOM 1537 C CA . GLY A 1 196 ? 38.982 -8.942 -51.965 1.00 86.19 196 GLY A CA 1
ATOM 1538 C C . GLY A 1 196 ? 38.295 -9.972 -51.069 1.00 86.19 196 GLY A C 1
ATOM 1539 O O . GLY A 1 196 ? 37.709 -9.601 -50.057 1.00 86.19 196 GLY A O 1
ATOM 1540 N N . LYS A 1 197 ? 38.449 -11.267 -51.376 1.00 88.56 197 LYS A N 1
ATOM 1541 C CA . LYS A 1 197 ? 37.970 -12.379 -50.533 1.00 88.56 197 LYS A CA 1
ATOM 1542 C C . LYS A 1 197 ? 38.689 -12.465 -49.184 1.00 88.56 197 LYS A C 1
ATOM 1544 O O . LYS A 1 197 ? 38.070 -12.812 -48.187 1.00 88.56 197 LYS A O 1
ATOM 1549 N N . LEU A 1 198 ? 39.982 -12.148 -49.128 1.00 89.56 198 LEU A N 1
ATOM 1550 C CA . LEU A 1 198 ? 40.708 -12.089 -47.857 1.00 89.56 198 LEU A CA 1
ATOM 1551 C C . LEU A 1 198 ? 40.176 -10.950 -46.972 1.00 89.56 198 LEU A C 1
ATOM 1553 O O . LEU A 1 198 ? 39.981 -11.142 -45.774 1.00 89.56 198 LEU A O 1
ATOM 1557 N N . PHE A 1 199 ? 39.887 -9.785 -47.562 1.00 87.31 199 PHE A N 1
ATOM 1558 C CA . PHE A 1 199 ? 39.369 -8.622 -46.835 1.00 87.31 199 PHE A CA 1
ATOM 1559 C C . PHE A 1 199 ? 37.911 -8.766 -46.377 1.00 87.31 199 PHE A C 1
ATOM 1561 O O . PHE A 1 199 ? 37.519 -8.106 -45.418 1.00 87.31 199 PHE A O 1
ATOM 1568 N N . THR A 1 200 ? 37.106 -9.651 -46.972 1.00 88.12 200 THR A N 1
ATOM 1569 C CA . THR A 1 200 ? 35.711 -9.847 -46.527 1.00 88.12 200 THR A CA 1
ATOM 1570 C C . THR A 1 200 ? 35.606 -10.487 -45.154 1.00 88.12 200 THR A C 1
ATOM 1572 O O . THR A 1 200 ? 34.642 -10.232 -44.435 1.00 88.12 200 THR A O 1
ATOM 1575 N N . ILE A 1 201 ? 36.588 -11.305 -44.775 1.00 88.75 201 ILE A N 1
ATOM 1576 C CA . ILE A 1 201 ? 36.606 -12.015 -43.493 1.00 88.75 201 ILE A CA 1
ATOM 1577 C C . ILE A 1 201 ? 36.608 -11.024 -42.316 1.00 88.75 201 ILE A C 1
ATOM 1579 O O . ILE A 1 201 ? 35.657 -11.045 -41.537 1.00 88.75 201 ILE A O 1
ATOM 1583 N N . PRO A 1 202 ? 37.585 -10.104 -42.177 1.00 89.12 202 PRO A N 1
ATOM 1584 C CA . PRO A 1 202 ? 37.563 -9.145 -41.075 1.00 89.12 202 PRO A CA 1
ATOM 1585 C C . PRO A 1 202 ? 36.363 -8.189 -41.147 1.00 89.12 202 PRO A C 1
ATOM 1587 O O . PRO A 1 202 ? 35.826 -7.820 -40.109 1.00 89.12 202 PRO A O 1
ATOM 1590 N N . ILE A 1 203 ? 35.901 -7.816 -42.347 1.00 88.62 203 ILE A N 1
ATOM 1591 C CA . ILE A 1 203 ? 34.770 -6.887 -42.515 1.00 88.62 203 ILE A CA 1
ATOM 1592 C C . ILE A 1 203 ? 33.454 -7.496 -42.032 1.00 88.62 203 ILE A C 1
ATOM 1594 O O . ILE A 1 203 ? 32.714 -6.849 -41.292 1.00 88.62 203 ILE A O 1
ATOM 1598 N N . SER A 1 204 ? 33.181 -8.743 -42.415 1.00 88.31 204 SER A N 1
ATOM 1599 C CA . SER A 1 204 ? 31.989 -9.467 -41.963 1.00 88.31 204 SER A CA 1
ATOM 1600 C C . SER A 1 204 ? 32.020 -9.741 -40.457 1.00 88.31 204 SER A C 1
ATOM 1602 O O . SER A 1 204 ? 31.006 -9.545 -39.792 1.00 88.31 204 SER A O 1
ATOM 1604 N N . LEU A 1 205 ? 33.182 -10.097 -39.888 1.00 90.69 205 LEU A N 1
ATOM 1605 C CA . LEU A 1 205 ? 33.335 -10.293 -38.440 1.00 90.69 205 LEU A CA 1
ATOM 1606 C C . LEU A 1 205 ? 33.073 -9.005 -37.650 1.00 90.69 205 LEU A C 1
ATOM 1608 O O . LEU A 1 205 ? 32.311 -9.024 -36.686 1.00 90.69 205 LEU A O 1
ATOM 1612 N N . ILE A 1 206 ? 33.663 -7.880 -38.068 1.00 89.06 206 ILE A N 1
ATOM 1613 C CA . ILE A 1 206 ? 33.453 -6.579 -37.414 1.00 89.06 206 ILE A CA 1
ATOM 1614 C C . ILE A 1 206 ? 31.986 -6.159 -37.521 1.00 89.06 206 ILE A C 1
ATOM 1616 O O . ILE A 1 206 ? 31.398 -5.723 -36.534 1.00 89.06 206 ILE A O 1
ATOM 1620 N N . GLY A 1 207 ? 31.376 -6.317 -38.696 1.00 87.31 207 GLY A N 1
ATOM 1621 C CA . GLY A 1 207 ? 29.973 -5.978 -38.896 1.00 87.31 207 GLY A CA 1
ATOM 1622 C C . GLY A 1 207 ? 29.016 -6.816 -38.046 1.00 87.31 207 GLY A C 1
ATOM 1623 O O . GLY A 1 207 ? 28.129 -6.259 -37.398 1.00 87.31 207 GLY A O 1
ATOM 1624 N N . PHE A 1 208 ? 29.260 -8.124 -37.942 1.00 89.06 208 PHE A N 1
ATOM 1625 C CA . PHE A 1 208 ? 28.503 -9.009 -37.057 1.00 89.06 208 PHE A CA 1
ATOM 1626 C C . PHE A 1 208 ? 28.633 -8.606 -35.580 1.00 89.06 208 PHE A C 1
ATOM 1628 O O . PHE A 1 208 ? 27.625 -8.535 -34.876 1.00 89.06 208 PHE A O 1
ATOM 1635 N N . ILE A 1 209 ? 29.848 -8.278 -35.119 1.00 89.25 209 ILE A N 1
ATOM 1636 C CA . ILE A 1 209 ? 30.091 -7.802 -33.747 1.00 89.25 209 ILE A CA 1
ATOM 1637 C C . ILE A 1 209 ? 29.293 -6.526 -33.472 1.00 89.25 209 ILE A C 1
ATOM 1639 O O . ILE A 1 209 ? 28.599 -6.454 -32.463 1.00 89.25 209 ILE A O 1
ATOM 1643 N N . VAL A 1 210 ? 29.339 -5.540 -34.373 1.00 85.75 210 VAL A N 1
ATOM 1644 C CA . VAL A 1 210 ? 28.635 -4.263 -34.181 1.00 85.75 210 VAL A CA 1
ATOM 1645 C C . VAL A 1 210 ? 27.119 -4.457 -34.133 1.00 85.75 210 VAL A C 1
ATOM 1647 O O . VAL A 1 210 ? 26.468 -3.925 -33.233 1.00 85.75 210 VAL A O 1
ATOM 1650 N N . ILE A 1 211 ? 26.547 -5.241 -35.053 1.00 83.88 211 ILE A N 1
ATOM 1651 C CA . ILE A 1 211 ? 25.103 -5.526 -35.063 1.00 83.88 211 ILE A CA 1
ATOM 1652 C C . ILE A 1 211 ? 24.691 -6.260 -33.779 1.00 83.88 211 ILE A C 1
ATOM 1654 O O . ILE A 1 211 ? 23.709 -5.876 -33.140 1.00 83.88 211 ILE A O 1
ATOM 1658 N N . GLY A 1 212 ? 25.468 -7.262 -33.358 1.00 86.50 212 GLY A N 1
ATOM 1659 C CA . GLY A 1 212 ? 25.241 -7.984 -32.106 1.00 86.50 212 GLY A CA 1
ATOM 1660 C C . GLY A 1 212 ? 25.316 -7.074 -30.876 1.00 86.50 212 GLY A C 1
ATOM 1661 O O . GLY A 1 212 ? 24.454 -7.152 -30.001 1.00 86.50 212 GLY A O 1
ATOM 1662 N N . SER A 1 213 ? 26.288 -6.158 -30.828 1.00 84.19 213 SER A N 1
ATOM 1663 C CA . SER A 1 213 ? 26.410 -5.169 -29.752 1.00 84.19 213 SER A CA 1
ATOM 1664 C C . SER A 1 213 ? 25.219 -4.216 -29.700 1.00 84.19 213 SER A C 1
ATOM 1666 O O . SER A 1 213 ? 24.711 -3.961 -28.612 1.00 84.19 213 SER A O 1
ATOM 1668 N N . ILE A 1 214 ? 24.727 -3.727 -30.844 1.00 78.56 214 ILE A N 1
ATOM 1669 C CA . ILE A 1 214 ? 23.530 -2.870 -30.887 1.00 78.56 214 ILE A CA 1
ATOM 1670 C C . ILE A 1 214 ? 22.309 -3.643 -30.380 1.00 78.56 214 ILE A C 1
ATOM 1672 O O . ILE A 1 214 ? 21.580 -3.132 -29.533 1.00 78.56 214 ILE A O 1
ATOM 1676 N N . SER A 1 215 ? 22.110 -4.885 -30.833 1.00 82.56 215 SER A N 1
ATOM 1677 C CA . SER A 1 215 ? 21.010 -5.734 -30.356 1.00 82.56 215 SER A CA 1
ATOM 1678 C C . SER A 1 215 ? 21.081 -5.968 -28.842 1.00 82.56 215 SER A C 1
ATOM 1680 O O . SER A 1 215 ? 20.068 -5.859 -28.152 1.00 82.56 215 SER A O 1
ATOM 1682 N N . GLY A 1 216 ? 22.273 -6.258 -28.311 1.00 83.12 216 GLY A N 1
ATOM 1683 C CA . GLY A 1 216 ? 22.494 -6.446 -26.877 1.00 83.12 216 GLY A CA 1
ATOM 1684 C C . GLY A 1 216 ? 22.261 -5.170 -26.067 1.00 83.12 216 GLY A C 1
ATOM 1685 O O . GLY A 1 216 ? 21.629 -5.222 -25.015 1.00 83.12 216 GLY A O 1
ATOM 1686 N N . LEU A 1 217 ? 22.700 -4.015 -26.577 1.00 75.81 217 LEU A N 1
ATOM 1687 C CA . LEU A 1 217 ? 22.465 -2.712 -25.951 1.00 75.81 217 LEU A CA 1
ATOM 1688 C C . LEU A 1 217 ? 20.983 -2.349 -25.938 1.00 75.81 217 LEU A C 1
ATOM 1690 O O . LEU A 1 217 ? 20.488 -1.933 -24.899 1.00 75.81 217 LEU A O 1
ATOM 1694 N N . VAL A 1 218 ? 20.255 -2.549 -27.041 1.00 74.19 218 VAL A N 1
ATOM 1695 C CA . VAL A 1 218 ? 18.802 -2.320 -27.082 1.00 74.19 218 VAL A CA 1
ATOM 1696 C C . VAL A 1 218 ? 18.097 -3.234 -26.080 1.00 74.19 218 VAL A C 1
ATOM 1698 O O . VAL A 1 218 ? 17.305 -2.750 -25.279 1.00 74.19 218 VAL A O 1
ATOM 1701 N N . SER A 1 219 ? 18.439 -4.524 -26.042 1.00 76.06 219 SER A N 1
ATOM 1702 C CA . SER A 1 219 ? 17.877 -5.461 -25.060 1.00 76.06 219 SER A CA 1
ATOM 1703 C C . SER A 1 219 ? 18.192 -5.055 -23.614 1.00 76.06 219 SER A C 1
ATOM 1705 O O . SER A 1 219 ? 17.331 -5.142 -22.737 1.00 76.06 219 SER A O 1
ATOM 1707 N N . SER A 1 220 ? 19.419 -4.602 -23.350 1.00 75.12 220 SER A N 1
ATOM 1708 C CA . SER A 1 220 ? 19.846 -4.146 -22.027 1.00 75.12 220 SER A CA 1
ATOM 1709 C C . SER A 1 220 ? 19.138 -2.856 -21.626 1.00 75.12 220 SER A C 1
ATOM 1711 O O . SER A 1 220 ? 18.637 -2.780 -20.512 1.00 75.12 220 SER A O 1
ATOM 1713 N N . LEU A 1 221 ? 19.009 -1.886 -22.534 1.00 67.00 221 LEU A N 1
ATOM 1714 C CA . LEU A 1 221 ? 18.253 -0.658 -22.303 1.00 67.00 221 LEU A CA 1
ATOM 1715 C C . LEU A 1 221 ? 16.779 -0.949 -22.045 1.00 67.00 221 LEU A C 1
ATOM 1717 O O . LEU A 1 221 ? 16.219 -0.370 -21.128 1.00 67.00 221 LEU A O 1
ATOM 1721 N N . MET A 1 222 ? 16.165 -1.884 -22.773 1.00 62.12 222 MET A N 1
ATOM 1722 C CA . MET A 1 222 ? 14.783 -2.294 -22.502 1.00 62.12 222 MET A CA 1
ATOM 1723 C C . MET A 1 222 ? 14.639 -2.897 -21.103 1.00 62.12 222 MET A C 1
ATOM 1725 O O . MET A 1 222 ? 13.698 -2.572 -20.387 1.00 62.12 222 MET A O 1
ATOM 1729 N N . THR A 1 223 ? 15.605 -3.715 -20.686 1.00 68.62 223 THR A N 1
ATOM 1730 C CA . THR A 1 223 ? 15.629 -4.303 -19.339 1.00 68.62 223 THR A CA 1
ATOM 1731 C C . THR A 1 223 ? 15.876 -3.235 -18.262 1.00 68.62 223 THR A C 1
ATOM 1733 O O . THR A 1 223 ? 15.241 -3.241 -17.211 1.00 68.62 223 THR A O 1
ATOM 1736 N N . MET A 1 224 ? 16.782 -2.287 -18.516 1.00 60.78 224 MET A N 1
ATOM 1737 C CA . MET A 1 224 ? 17.173 -1.233 -17.575 1.00 60.78 224 MET A CA 1
ATOM 1738 C C . MET A 1 224 ? 16.131 -0.120 -17.465 1.00 60.78 224 MET A C 1
ATOM 1740 O O . MET A 1 224 ? 15.926 0.410 -16.380 1.00 60.78 224 MET A O 1
ATOM 1744 N N . GLU A 1 225 ? 15.455 0.245 -18.553 1.00 56.66 225 GLU A N 1
ATOM 1745 C CA . GLU A 1 225 ? 14.388 1.247 -18.529 1.00 56.66 225 GLU A CA 1
ATOM 1746 C C . GLU A 1 225 ? 13.174 0.718 -17.770 1.00 56.66 225 GLU A C 1
ATOM 1748 O O . GLU A 1 225 ? 12.626 1.441 -16.942 1.00 56.66 225 GLU A O 1
ATOM 1753 N N . GLN A 1 226 ? 12.852 -0.566 -17.965 1.00 52.12 226 GLN A N 1
ATOM 1754 C CA . GLN A 1 226 ? 11.936 -1.302 -17.102 1.00 52.12 226 GLN A CA 1
ATOM 1755 C C . GLN A 1 226 ? 12.375 -1.150 -15.634 1.00 52.12 226 GLN A C 1
ATOM 1757 O O . GLN A 1 226 ? 11.663 -0.532 -14.852 1.00 52.12 226 GLN A O 1
ATOM 1762 N N . LEU A 1 227 ? 13.591 -1.567 -15.267 1.00 52.94 227 LEU A N 1
ATOM 1763 C CA . LEU A 1 227 ? 14.087 -1.509 -13.880 1.00 52.94 227 LEU A CA 1
ATOM 1764 C C . LEU A 1 227 ? 14.154 -0.096 -13.262 1.00 52.94 227 LEU A C 1
ATOM 1766 O O . LEU A 1 227 ? 13.856 0.053 -12.084 1.00 52.94 227 LEU A O 1
ATOM 1770 N N . SER A 1 228 ? 14.537 0.933 -14.021 1.00 48.25 228 SER A N 1
ATOM 1771 C CA . SER A 1 228 ? 14.754 2.301 -13.508 1.00 48.25 228 SER A CA 1
ATOM 1772 C C . SER A 1 228 ? 13.471 3.109 -13.290 1.00 48.25 228 SER A C 1
ATOM 1774 O O . SER A 1 228 ? 13.490 4.124 -12.589 1.00 48.25 228 SER A O 1
ATOM 1776 N N . GLN A 1 229 ? 12.363 2.689 -13.908 1.00 51.28 229 GLN A N 1
ATOM 1777 C CA . GLN A 1 229 ? 11.055 3.313 -13.709 1.00 51.28 229 GLN A CA 1
ATOM 1778 C C . GLN A 1 229 ? 10.231 2.618 -12.626 1.00 51.28 229 GLN A C 1
ATOM 1780 O O . GLN A 1 229 ? 9.320 3.246 -12.082 1.00 51.28 229 GLN A O 1
ATOM 1785 N N . TYR A 1 230 ? 10.564 1.374 -12.274 1.00 64.25 230 TYR A N 1
ATOM 1786 C CA . TYR A 1 230 ? 9.909 0.687 -11.173 1.00 64.25 230 TYR A CA 1
ATOM 1787 C C . TYR A 1 230 ? 10.355 1.273 -9.837 1.00 64.25 230 TYR A C 1
ATOM 1789 O O . TYR A 1 230 ? 11.534 1.294 -9.496 1.00 64.25 230 TYR A O 1
ATOM 1797 N N . VAL A 1 231 ? 9.379 1.727 -9.056 1.00 73.44 231 VAL A N 1
ATOM 1798 C CA . VAL A 1 231 ? 9.556 1.837 -7.612 1.00 73.44 231 VAL A CA 1
ATOM 1799 C C . VAL A 1 231 ? 9.602 0.405 -7.097 1.00 73.44 231 VAL A C 1
ATOM 1801 O O . VAL A 1 231 ? 8.609 -0.310 -7.213 1.00 73.44 231 VAL A O 1
ATOM 1804 N N . LEU A 1 232 ? 10.749 -0.039 -6.591 1.00 76.69 232 LEU A N 1
ATOM 1805 C CA . LEU A 1 232 ? 10.888 -1.372 -6.011 1.00 76.69 232 LEU A CA 1
ATOM 1806 C C . LEU A 1 232 ? 10.861 -1.309 -4.491 1.00 76.69 232 LEU A C 1
ATOM 1808 O O . LEU A 1 232 ? 10.384 -2.249 -3.868 1.00 76.69 232 LEU A O 1
ATOM 1812 N N . ASP A 1 233 ? 11.344 -0.217 -3.901 1.00 82.69 233 ASP A N 1
ATOM 1813 C CA . ASP A 1 233 ? 11.350 -0.000 -2.457 1.00 82.69 233 ASP A CA 1
ATOM 1814 C C . ASP A 1 233 ? 11.161 1.489 -2.106 1.00 82.69 233 ASP A C 1
ATOM 1816 O O . ASP A 1 233 ? 11.132 2.370 -2.969 1.00 82.69 233 ASP A O 1
ATOM 1820 N N . VAL A 1 234 ? 11.062 1.793 -0.811 1.00 85.88 234 VAL A N 1
ATOM 1821 C CA . VAL A 1 234 ? 10.908 3.153 -0.271 1.00 85.88 234 VAL A CA 1
ATOM 1822 C C . VAL A 1 234 ? 12.045 4.082 -0.723 1.00 85.88 234 VAL A C 1
ATOM 1824 O O . VAL A 1 234 ? 11.826 5.278 -0.922 1.00 85.88 234 VAL A O 1
ATOM 1827 N N . SER A 1 235 ? 13.249 3.543 -0.950 1.00 85.94 235 SER A N 1
ATOM 1828 C CA . SER A 1 235 ? 14.407 4.294 -1.458 1.00 85.94 235 SER A CA 1
ATOM 1829 C C . SER A 1 235 ? 14.191 4.912 -2.838 1.00 85.94 235 SER A C 1
ATOM 1831 O O . SER A 1 235 ? 14.779 5.952 -3.141 1.00 85.94 235 SER A O 1
ATOM 1833 N N . ASP A 1 236 ? 13.334 4.304 -3.657 1.00 84.69 236 ASP A N 1
ATOM 1834 C CA . ASP A 1 236 ? 13.141 4.677 -5.060 1.00 84.69 236 ASP A CA 1
ATOM 1835 C C . ASP A 1 236 ? 12.086 5.780 -5.227 1.00 84.69 236 ASP A C 1
ATOM 1837 O O . ASP A 1 236 ? 11.836 6.270 -6.330 1.00 84.69 236 ASP A O 1
ATOM 1841 N N . LEU A 1 237 ? 11.484 6.222 -4.119 1.00 89.88 237 LEU A N 1
ATOM 1842 C CA . LEU A 1 237 ? 10.468 7.272 -4.100 1.00 89.88 237 LEU A CA 1
ATOM 1843 C C . LEU A 1 237 ? 11.043 8.680 -4.299 1.00 89.88 237 LEU A C 1
ATOM 1845 O O . LEU A 1 237 ? 10.286 9.636 -4.451 1.00 89.88 237 LEU A O 1
ATOM 1849 N N . LYS A 1 238 ? 12.367 8.845 -4.324 1.00 91.19 238 LYS A N 1
ATOM 1850 C CA . LYS A 1 238 ? 13.010 10.157 -4.450 1.00 91.19 238 LYS A CA 1
ATOM 1851 C C . LYS A 1 238 ? 12.512 10.934 -5.674 1.00 91.19 238 LYS A C 1
ATOM 1853 O O . LYS A 1 238 ? 12.688 10.508 -6.812 1.00 91.19 238 LYS A O 1
ATOM 1858 N N . GLY A 1 239 ? 11.943 12.115 -5.431 1.00 88.75 239 GLY A N 1
ATOM 1859 C CA . GLY A 1 239 ? 11.380 12.993 -6.461 1.00 88.75 239 GLY A CA 1
ATOM 1860 C C . GLY A 1 239 ? 10.076 12.494 -7.095 1.00 88.75 239 GLY A C 1
ATOM 1861 O O . GLY A 1 239 ? 9.644 13.059 -8.095 1.00 88.75 239 GLY A O 1
ATOM 1862 N N . LYS A 1 240 ? 9.458 11.438 -6.553 1.00 91.06 240 LYS A N 1
ATOM 1863 C CA . LYS A 1 240 ? 8.167 10.908 -7.005 1.00 91.06 240 LYS A CA 1
ATOM 1864 C C . LYS A 1 240 ? 7.014 11.590 -6.278 1.00 91.06 240 LYS A C 1
ATOM 1866 O O . LYS A 1 240 ? 7.152 11.999 -5.127 1.00 91.06 240 LYS A O 1
ATOM 1871 N N . ARG A 1 241 ? 5.855 11.652 -6.928 1.00 94.94 241 ARG A N 1
ATOM 1872 C CA . ARG A 1 241 ? 4.582 12.078 -6.335 1.00 94.94 241 ARG A CA 1
ATOM 1873 C C . ARG A 1 241 ? 3.946 10.874 -5.661 1.00 94.94 241 ARG A C 1
ATOM 1875 O O . ARG A 1 241 ? 3.522 9.940 -6.339 1.00 94.94 241 ARG A O 1
ATOM 1882 N N . VAL A 1 242 ? 3.872 10.890 -4.340 1.00 96.44 242 VAL A N 1
ATOM 1883 C CA . VAL A 1 242 ? 3.427 9.744 -3.545 1.00 96.44 242 VAL A CA 1
ATOM 1884 C C . VAL A 1 242 ? 2.131 10.093 -2.836 1.00 96.44 242 VAL A C 1
ATOM 1886 O O . VAL A 1 242 ? 2.096 10.972 -1.975 1.00 96.44 242 VAL A O 1
ATOM 1889 N N . ALA A 1 243 ? 1.047 9.414 -3.199 1.00 97.44 243 ALA A N 1
ATOM 1890 C CA . ALA A 1 243 ? -0.217 9.535 -2.497 1.00 97.44 243 ALA A CA 1
ATOM 1891 C C . ALA A 1 243 ? -0.143 8.881 -1.112 1.00 97.44 243 ALA A C 1
ATOM 1893 O O . ALA A 1 243 ? 0.504 7.850 -0.928 1.00 97.44 243 ALA A O 1
ATOM 1894 N N . TYR A 1 244 ? -0.877 9.446 -0.158 1.00 96.81 244 TYR A N 1
ATOM 1895 C CA . TYR A 1 244 ? -1.177 8.816 1.126 1.00 96.81 244 TYR A CA 1
ATOM 1896 C C . TYR A 1 244 ? -2.575 9.232 1.591 1.00 96.81 244 TYR A C 1
ATOM 1898 O O . TYR A 1 244 ? -3.050 10.331 1.280 1.00 96.81 244 TYR A O 1
ATOM 1906 N N . LYS A 1 245 ? -3.255 8.354 2.331 1.00 95.44 245 LYS A N 1
ATOM 1907 C CA . LYS A 1 245 ? -4.584 8.647 2.879 1.00 95.44 245 LYS A CA 1
ATOM 1908 C C . LYS A 1 245 ? -4.449 9.432 4.184 1.00 95.44 245 LYS A C 1
ATOM 1910 O O . LYS A 1 245 ? -3.765 8.994 5.108 1.00 95.44 245 LYS A O 1
ATOM 1915 N N . GLY A 1 246 ? -5.128 10.572 4.256 1.00 94.12 246 GLY A N 1
ATOM 1916 C CA . GLY A 1 246 ? -5.213 11.356 5.483 1.00 94.12 246 GLY A CA 1
ATOM 1917 C C . GLY A 1 246 ? -6.157 10.754 6.527 1.00 94.12 246 GLY A C 1
ATOM 1918 O O . GLY A 1 246 ? -6.952 9.863 6.226 1.00 94.12 246 GLY A O 1
ATOM 1919 N N . ASP A 1 247 ? -6.087 11.272 7.750 1.00 91.81 247 ASP A N 1
ATOM 1920 C CA . ASP A 1 247 ? -6.871 10.827 8.908 1.00 91.81 247 ASP A CA 1
ATOM 1921 C C . ASP A 1 247 ? -6.618 9.350 9.273 1.00 91.81 247 ASP A C 1
ATOM 1923 O O . ASP A 1 247 ? -7.535 8.597 9.624 1.00 91.81 247 ASP A O 1
ATOM 1927 N N . THR A 1 248 ? -5.351 8.934 9.170 1.00 91.94 248 THR A N 1
ATOM 1928 C CA . THR A 1 248 ? -4.850 7.588 9.492 1.00 91.94 248 THR A CA 1
ATOM 1929 C C . THR A 1 248 ? -3.695 7.655 10.494 1.00 91.94 248 THR A C 1
ATOM 1931 O O . THR A 1 248 ? -3.092 8.709 10.680 1.00 91.94 248 THR A O 1
ATOM 1934 N N . ALA A 1 249 ? -3.358 6.526 11.129 1.00 90.62 249 ALA A N 1
ATOM 1935 C CA . ALA A 1 249 ? -2.192 6.432 12.017 1.00 90.62 249 ALA A CA 1
ATOM 1936 C C . ALA A 1 249 ? -0.871 6.735 11.289 1.00 90.62 249 ALA A C 1
ATOM 1938 O O . ALA A 1 249 ? 0.074 7.261 11.869 1.00 90.62 249 ALA A O 1
ATOM 1939 N N . SER A 1 250 ? -0.809 6.387 10.006 1.00 91.50 250 SER A N 1
ATOM 1940 C CA . SER A 1 250 ? 0.405 6.448 9.200 1.00 91.50 250 SER A CA 1
ATOM 1941 C C . SER A 1 250 ? 0.686 7.839 8.635 1.00 91.50 250 SER A C 1
ATOM 1943 O O . SER A 1 250 ? 1.816 8.094 8.229 1.00 91.50 250 SER A O 1
ATOM 1945 N N . GLU A 1 251 ? -0.303 8.742 8.612 1.00 94.19 251 GLU A N 1
ATOM 1946 C CA . GLU A 1 251 ? -0.175 10.095 8.049 1.00 94.19 251 GLU A CA 1
ATOM 1947 C C . GLU A 1 251 ? 1.007 10.860 8.656 1.00 94.19 251 GLU A C 1
ATOM 1949 O O . GLU A 1 251 ? 1.879 11.330 7.925 1.00 94.19 251 GLU A O 1
ATOM 195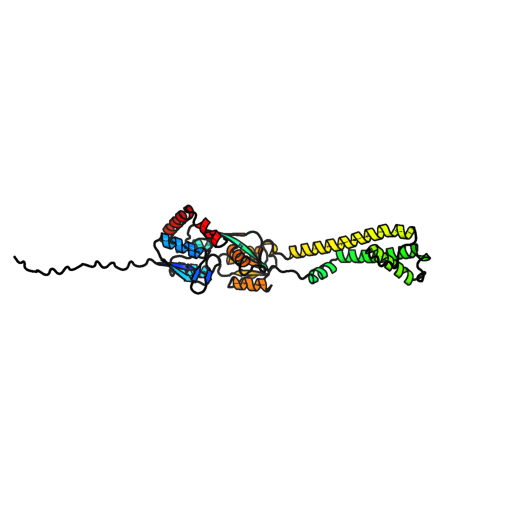4 N N . GLU A 1 252 ? 1.078 10.925 9.986 1.00 91.81 252 GLU A N 1
ATOM 1955 C CA . GLU A 1 252 ? 2.142 11.646 10.686 1.00 91.81 252 GLU A CA 1
ATOM 1956 C C . GLU A 1 252 ? 3.524 11.074 10.349 1.00 91.81 252 GLU A C 1
ATOM 1958 O O . GLU A 1 252 ? 4.449 11.816 10.020 1.00 91.81 252 GLU A O 1
ATOM 1963 N N . ARG A 1 253 ? 3.655 9.743 10.348 1.00 92.44 253 ARG A N 1
ATOM 1964 C CA . ARG A 1 253 ? 4.916 9.068 10.021 1.00 92.44 253 ARG A CA 1
ATOM 1965 C C . ARG A 1 253 ? 5.332 9.289 8.573 1.00 92.44 253 ARG A C 1
ATOM 1967 O O . ARG A 1 253 ? 6.509 9.521 8.300 1.00 92.44 253 ARG A O 1
ATOM 1974 N N . ILE A 1 254 ? 4.385 9.240 7.639 1.00 95.19 254 ILE A N 1
ATOM 1975 C CA . ILE A 1 254 ? 4.656 9.480 6.221 1.00 95.19 254 ILE A CA 1
ATOM 1976 C C . ILE A 1 254 ? 5.169 10.907 6.019 1.00 95.19 254 ILE A C 1
ATOM 1978 O O . ILE A 1 254 ? 6.180 11.088 5.346 1.00 95.19 254 ILE A O 1
ATOM 1982 N N . ILE A 1 255 ? 4.524 11.905 6.627 1.00 95.69 255 ILE A N 1
ATOM 1983 C CA . ILE A 1 255 ? 4.866 13.322 6.438 1.00 95.69 255 ILE A CA 1
ATOM 1984 C C . ILE A 1 255 ? 6.151 13.704 7.177 1.00 95.69 255 ILE A C 1
ATOM 1986 O O . ILE A 1 255 ? 7.011 14.362 6.597 1.00 95.69 255 ILE A O 1
ATOM 1990 N N . ASN A 1 256 ? 6.300 13.299 8.439 1.00 94.00 256 ASN A N 1
ATOM 1991 C CA . ASN A 1 256 ? 7.380 13.789 9.300 1.00 94.00 256 ASN A CA 1
ATOM 1992 C C . ASN A 1 256 ? 8.660 12.956 9.194 1.00 94.00 256 ASN A C 1
ATOM 1994 O O . ASN A 1 256 ? 9.741 13.458 9.498 1.00 94.00 256 ASN A O 1
ATOM 1998 N N . HIS A 1 257 ? 8.560 11.697 8.756 1.00 93.50 257 HIS A N 1
ATOM 1999 C CA . HIS A 1 257 ? 9.707 10.798 8.658 1.00 93.50 257 HIS A CA 1
ATOM 2000 C C . HIS A 1 257 ? 10.001 10.390 7.213 1.00 93.50 257 HIS A C 1
ATOM 2002 O O . HIS A 1 257 ? 11.077 10.696 6.700 1.00 93.50 257 HIS A O 1
ATOM 2008 N N . TYR A 1 258 ? 9.065 9.735 6.522 1.00 95.19 258 TYR A N 1
ATOM 2009 C CA . TYR A 1 258 ? 9.361 9.113 5.225 1.00 95.19 258 TYR A CA 1
ATOM 2010 C C . TYR A 1 258 ? 9.529 10.125 4.083 1.00 95.19 258 TYR A C 1
ATOM 2012 O O . TYR A 1 258 ? 10.531 10.076 3.370 1.00 95.19 258 TYR A O 1
ATOM 2020 N N . ALA A 1 259 ? 8.603 11.071 3.928 1.00 96.00 259 ALA A N 1
ATOM 2021 C CA . ALA A 1 259 ? 8.649 12.090 2.880 1.00 96.00 259 ALA A CA 1
ATOM 2022 C C . ALA A 1 259 ? 9.951 12.915 2.889 1.00 96.00 259 ALA A C 1
ATOM 2024 O O . ALA A 1 259 ? 10.595 12.996 1.839 1.00 96.00 259 ALA A O 1
ATOM 2025 N N . PRO A 1 260 ? 10.416 13.473 4.028 1.00 96.00 260 PRO A N 1
ATOM 2026 C CA . PRO A 1 260 ? 11.670 14.221 4.064 1.00 96.00 260 PRO A CA 1
ATOM 2027 C C . PRO A 1 260 ? 12.903 13.322 3.921 1.00 96.00 260 PRO A C 1
ATOM 2029 O O . PRO A 1 260 ? 13.851 13.704 3.233 1.00 96.00 260 PRO A O 1
ATOM 2032 N N . THR A 1 261 ? 12.894 12.124 4.519 1.00 95.88 261 THR A N 1
ATOM 2033 C CA . THR A 1 261 ? 14.036 11.191 4.464 1.00 95.88 261 THR A CA 1
ATOM 2034 C C . THR A 1 261 ? 14.300 10.717 3.038 1.00 95.88 261 THR A C 1
ATOM 2036 O O . THR A 1 261 ? 15.433 10.776 2.557 1.00 95.88 261 THR A O 1
ATOM 2039 N N . PHE A 1 262 ? 13.245 10.305 2.335 1.00 94.38 262 PHE A N 1
ATOM 2040 C CA . PHE A 1 262 ? 13.334 9.775 0.975 1.00 94.38 262 PHE A CA 1
ATOM 2041 C C . PHE A 1 262 ? 13.116 10.842 -0.105 1.00 94.38 262 PHE A C 1
ATOM 2043 O O . PHE A 1 262 ? 13.316 10.568 -1.284 1.00 94.38 262 PHE A O 1
ATOM 2050 N N . LYS A 1 263 ? 12.813 12.085 0.294 1.00 95.44 263 LYS A N 1
ATOM 2051 C CA . LYS A 1 263 ? 12.683 13.272 -0.569 1.00 95.44 263 LYS A CA 1
ATOM 2052 C C . LYS A 1 263 ? 11.656 13.079 -1.685 1.00 95.44 263 LYS A C 1
ATOM 2054 O O . LYS A 1 263 ? 11.959 13.322 -2.855 1.00 95.44 263 LYS A O 1
ATOM 2059 N N . PHE A 1 264 ? 10.463 12.623 -1.323 1.00 95.38 264 PHE A N 1
ATOM 2060 C CA . PHE A 1 264 ? 9.336 12.472 -2.242 1.00 95.38 264 PHE A CA 1
ATOM 2061 C C . PHE A 1 264 ? 8.264 13.539 -2.004 1.00 95.38 264 PHE A C 1
ATOM 2063 O O . PHE A 1 264 ? 8.151 14.098 -0.913 1.00 95.38 264 PHE A O 1
ATOM 2070 N N . GLU A 1 265 ? 7.465 13.824 -3.028 1.00 96.19 265 GLU A N 1
ATOM 2071 C CA . GLU A 1 265 ? 6.367 14.786 -2.966 1.00 96.19 265 GLU A CA 1
ATOM 2072 C C . GLU A 1 265 ? 5.108 14.102 -2.427 1.00 96.19 265 GLU A C 1
ATOM 2074 O O . GLU A 1 265 ? 4.416 13.372 -3.139 1.00 96.19 265 GLU A O 1
ATOM 2079 N N . ALA A 1 266 ? 4.814 14.314 -1.146 1.00 96.94 266 ALA A N 1
ATOM 2080 C CA . ALA A 1 266 ? 3.666 13.702 -0.491 1.00 96.94 266 ALA A CA 1
ATOM 2081 C C . ALA A 1 266 ? 2.350 14.390 -0.909 1.00 96.94 266 ALA A C 1
ATOM 2083 O O . ALA A 1 266 ? 2.195 15.604 -0.776 1.00 96.94 266 ALA A O 1
ATOM 2084 N N . ARG A 1 267 ? 1.369 13.608 -1.375 1.00 96.88 267 ARG A N 1
ATOM 2085 C CA . ARG A 1 267 ? 0.048 14.088 -1.801 1.00 96.88 267 ARG A CA 1
ATOM 2086 C C . ARG A 1 267 ? -1.061 13.456 -0.962 1.00 96.88 267 ARG A C 1
ATOM 2088 O O . ARG A 1 267 ? -1.404 12.289 -1.141 1.00 96.88 267 ARG A O 1
ATOM 2095 N N . ARG A 1 268 ? -1.675 14.255 -0.088 1.00 97.38 268 ARG A N 1
ATOM 2096 C CA . ARG A 1 268 ? -2.811 13.815 0.731 1.00 97.38 268 ARG A CA 1
ATOM 2097 C C . ARG A 1 268 ? -4.033 13.510 -0.138 1.00 97.38 268 ARG A C 1
ATOM 2099 O O . ARG A 1 268 ? -4.426 14.327 -0.974 1.00 97.38 268 ARG A O 1
ATOM 2106 N N . VAL A 1 269 ? -4.679 12.374 0.109 1.00 96.81 269 VAL A N 1
ATOM 2107 C CA . VAL A 1 269 ? -5.996 12.027 -0.443 1.00 96.81 269 VAL A CA 1
ATOM 2108 C C . VAL A 1 269 ? -7.006 11.737 0.666 1.00 96.81 269 VAL A C 1
ATOM 2110 O O . VAL A 1 269 ? -6.643 11.395 1.790 1.00 96.81 269 VAL A O 1
ATOM 2113 N N . GLU A 1 270 ? -8.290 11.871 0.340 1.00 92.56 270 GLU A N 1
ATOM 2114 C CA . GLU A 1 270 ? -9.394 11.659 1.288 1.00 92.56 270 GLU A CA 1
ATOM 2115 C C . GLU A 1 270 ? -9.856 10.198 1.370 1.00 92.56 270 GLU A C 1
ATOM 2117 O O . GLU A 1 270 ? -10.426 9.788 2.378 1.00 92.56 270 GLU A O 1
ATOM 2122 N N . SER A 1 271 ? -9.617 9.403 0.324 1.00 93.12 271 SER A N 1
ATOM 2123 C CA . SER A 1 271 ? -10.019 7.996 0.251 1.00 93.12 271 SER A CA 1
ATOM 2124 C C . SER A 1 271 ? -8.977 7.160 -0.487 1.00 93.12 271 SER A C 1
ATOM 2126 O O . SER A 1 271 ? -8.260 7.669 -1.352 1.00 93.12 271 SER A O 1
ATOM 2128 N N . ALA A 1 272 ? -8.912 5.864 -0.163 1.00 93.19 272 ALA A N 1
ATOM 2129 C CA . ALA A 1 272 ? -8.054 4.920 -0.877 1.00 93.19 272 ALA A CA 1
ATOM 2130 C C . ALA A 1 272 ? -8.459 4.809 -2.357 1.00 93.19 272 ALA A C 1
ATOM 2132 O O . ALA A 1 272 ? -7.591 4.817 -3.224 1.00 93.19 272 ALA A O 1
ATOM 2133 N N . GLN A 1 273 ? -9.766 4.836 -2.657 1.00 93.44 273 GLN A N 1
ATOM 2134 C CA . GLN A 1 273 ? -10.265 4.820 -4.036 1.00 93.44 273 GLN A CA 1
ATOM 2135 C C . GLN A 1 273 ? -9.699 5.974 -4.871 1.00 93.44 273 GLN A C 1
ATOM 2137 O O . GLN A 1 273 ? -9.188 5.749 -5.963 1.00 93.44 273 GLN A O 1
ATOM 2142 N N . LYS A 1 274 ? -9.672 7.194 -4.318 1.00 95.69 274 LYS A N 1
ATOM 2143 C CA . LYS A 1 274 ? -9.078 8.352 -4.996 1.00 95.69 274 LYS A CA 1
ATOM 2144 C C . LYS A 1 274 ? -7.580 8.162 -5.258 1.00 95.69 274 LYS A C 1
ATOM 2146 O O . LYS A 1 274 ? -7.095 8.618 -6.288 1.00 95.69 274 LYS A O 1
ATOM 2151 N N . ALA A 1 275 ? -6.837 7.510 -4.359 1.00 96.19 275 ALA A N 1
ATOM 2152 C CA . ALA A 1 275 ? -5.433 7.181 -4.618 1.00 96.19 275 ALA A CA 1
ATOM 2153 C C . ALA A 1 275 ? -5.279 6.162 -5.753 1.00 96.19 275 ALA A C 1
ATOM 2155 O O . ALA A 1 275 ? -4.426 6.365 -6.616 1.00 96.19 275 ALA A O 1
ATOM 2156 N N . PHE A 1 276 ? -6.113 5.117 -5.793 1.00 95.00 276 PHE A N 1
ATOM 2157 C CA . PHE A 1 276 ? -6.105 4.143 -6.888 1.00 95.00 276 PHE A CA 1
ATOM 2158 C C . PHE A 1 276 ? -6.396 4.809 -8.236 1.00 95.00 276 PHE A C 1
ATOM 2160 O O . PHE A 1 276 ? -5.678 4.570 -9.204 1.00 95.00 276 PHE A O 1
ATOM 2167 N N . ASP A 1 277 ? -7.379 5.707 -8.292 1.00 94.06 277 ASP A N 1
ATOM 2168 C CA . ASP A 1 277 ? -7.718 6.431 -9.520 1.00 94.06 277 ASP A CA 1
ATOM 2169 C C . ASP A 1 277 ? -6.564 7.344 -9.975 1.00 94.06 277 ASP A C 1
ATOM 2171 O O . ASP A 1 277 ? -6.224 7.379 -11.159 1.00 94.06 277 ASP A O 1
ATOM 2175 N N . LEU A 1 278 ? -5.911 8.047 -9.037 1.00 94.44 278 LEU A N 1
ATOM 2176 C CA . LEU A 1 278 ? -4.756 8.901 -9.336 1.00 94.44 278 LEU A CA 1
ATOM 2177 C C . LEU A 1 278 ? -3.534 8.102 -9.807 1.00 94.44 278 LEU A C 1
ATOM 2179 O O . LEU A 1 278 ? -2.785 8.603 -10.648 1.00 94.44 278 LEU A O 1
ATOM 2183 N N . LEU A 1 279 ? -3.326 6.895 -9.273 1.00 91.81 279 LEU A N 1
ATOM 2184 C CA . LEU A 1 279 ? -2.292 5.970 -9.742 1.00 91.81 279 LEU A CA 1
ATOM 2185 C C . LEU A 1 279 ? -2.578 5.523 -11.176 1.00 91.81 279 LEU A C 1
ATOM 2187 O O . LEU A 1 279 ? -1.715 5.638 -12.046 1.00 91.81 279 LEU A O 1
ATOM 2191 N N . LYS A 1 280 ? -3.809 5.065 -11.443 1.00 89.88 280 LYS A N 1
ATOM 2192 C CA . LYS A 1 280 ? -4.233 4.614 -12.777 1.00 89.88 280 LYS A CA 1
ATOM 2193 C C . LYS A 1 280 ? -4.123 5.721 -13.823 1.00 89.88 280 LYS A C 1
ATOM 2195 O O . LYS A 1 280 ? -3.748 5.460 -14.960 1.00 89.88 280 LYS A O 1
ATOM 2200 N N . SER A 1 281 ? -4.402 6.966 -13.441 1.00 89.94 281 SER A N 1
ATOM 2201 C CA . SER A 1 281 ? -4.294 8.118 -14.338 1.00 89.94 281 SER A CA 1
ATOM 2202 C C . SER A 1 281 ? -2.873 8.696 -14.458 1.00 89.94 281 SER A C 1
ATOM 2204 O O . SER A 1 281 ? -2.710 9.727 -15.108 1.00 89.94 281 SER A O 1
ATOM 2206 N N . GLY A 1 282 ? -1.867 8.143 -13.765 1.00 88.69 282 GLY A N 1
ATOM 2207 C CA . GLY A 1 282 ? -0.493 8.674 -13.745 1.00 88.69 282 GLY A CA 1
ATOM 2208 C C . GLY A 1 282 ? -0.345 10.048 -13.069 1.00 88.69 282 GLY A C 1
ATOM 2209 O O . GLY A 1 282 ? 0.625 10.777 -13.299 1.00 88.69 282 GLY A O 1
ATOM 2210 N N . ASN A 1 283 ? -1.317 10.447 -12.241 1.00 91.31 283 ASN A N 1
ATOM 2211 C CA . ASN A 1 283 ? -1.301 11.715 -11.501 1.00 91.31 283 ASN A CA 1
ATOM 2212 C C . ASN A 1 283 ? -0.471 11.642 -10.210 1.00 91.31 283 ASN A C 1
ATOM 2214 O O . ASN A 1 283 ? -0.100 12.682 -9.655 1.00 91.31 283 ASN A O 1
ATOM 2218 N N . VAL A 1 284 ? -0.218 10.429 -9.728 1.00 94.00 284 VAL A N 1
ATOM 2219 C CA . VAL A 1 284 ? 0.774 10.093 -8.707 1.00 94.00 284 VAL A CA 1
ATOM 2220 C C . VAL A 1 284 ? 1.542 8.871 -9.190 1.00 94.00 284 VAL A C 1
ATOM 2222 O O . VAL A 1 284 ? 1.008 8.070 -9.953 1.00 94.00 284 VAL A O 1
ATOM 2225 N N . ASP A 1 285 ? 2.789 8.748 -8.762 1.00 91.19 285 ASP A N 1
ATOM 2226 C CA . ASP A 1 285 ? 3.685 7.678 -9.200 1.00 91.19 285 ASP A CA 1
ATOM 2227 C C . ASP A 1 285 ? 3.623 6.471 -8.246 1.00 91.19 285 ASP A C 1
ATOM 2229 O O . ASP A 1 285 ? 3.895 5.344 -8.647 1.00 91.19 285 ASP A O 1
ATOM 2233 N N . ALA A 1 286 ? 3.247 6.703 -6.983 1.00 94.50 286 ALA A N 1
ATOM 2234 C CA . ALA A 1 286 ? 3.107 5.671 -5.960 1.00 94.50 286 ALA A CA 1
ATOM 2235 C C . ALA A 1 286 ? 2.001 6.014 -4.948 1.00 94.50 286 ALA A C 1
ATOM 2237 O O . ALA A 1 286 ? 1.642 7.179 -4.770 1.00 94.50 286 ALA A O 1
ATOM 2238 N N . PHE A 1 287 ? 1.481 5.002 -4.257 1.00 96.44 287 PHE A N 1
ATOM 2239 C CA . PHE A 1 287 ? 0.568 5.132 -3.123 1.00 96.44 287 PHE A CA 1
ATOM 2240 C C . PHE A 1 287 ? 1.117 4.340 -1.939 1.00 96.44 287 PHE A C 1
ATOM 2242 O O . PHE A 1 287 ? 1.355 3.141 -2.065 1.00 96.44 287 PHE A O 1
ATOM 2249 N N . ILE A 1 288 ? 1.309 5.002 -0.797 1.00 96.94 288 ILE A N 1
ATOM 2250 C CA . ILE A 1 288 ? 1.674 4.341 0.459 1.00 96.94 288 ILE A CA 1
ATOM 2251 C C . ILE A 1 288 ? 0.413 4.127 1.290 1.00 96.94 288 ILE A C 1
ATOM 2253 O O . ILE A 1 288 ? -0.308 5.078 1.607 1.00 96.94 288 ILE A O 1
ATOM 2257 N N . HIS A 1 289 ? 0.176 2.875 1.669 1.00 96.00 289 HIS A N 1
ATOM 2258 C CA . HIS A 1 289 ? -0.874 2.480 2.603 1.00 96.00 289 HIS A CA 1
ATOM 2259 C C . HIS A 1 289 ? -0.526 1.130 3.239 1.00 96.00 289 HIS A C 1
ATOM 2261 O O . HIS A 1 289 ? 0.425 0.463 2.837 1.00 96.00 289 HIS A O 1
ATOM 2267 N N . ASP A 1 290 ? -1.312 0.718 4.226 1.00 94.94 290 ASP A N 1
ATOM 2268 C CA . ASP A 1 290 ? -1.223 -0.607 4.832 1.00 94.94 290 ASP A CA 1
ATOM 2269 C C . ASP A 1 290 ? -1.290 -1.740 3.799 1.00 94.94 290 ASP A C 1
ATOM 2271 O O . ASP A 1 290 ? -2.160 -1.765 2.920 1.00 94.94 290 ASP A O 1
ATOM 2275 N N . ALA A 1 291 ? -0.391 -2.708 3.949 1.00 93.81 291 ALA A N 1
ATOM 2276 C CA . ALA A 1 291 ? -0.210 -3.804 3.012 1.00 93.81 291 ALA A CA 1
ATOM 2277 C C . ALA A 1 291 ? -1.467 -4.662 2.785 1.00 93.81 291 ALA A C 1
ATOM 2279 O O . ALA A 1 291 ? -1.755 -4.936 1.621 1.00 93.81 291 ALA A O 1
ATOM 2280 N N . PRO A 1 292 ? -2.268 -5.044 3.802 1.00 93.88 292 PRO A N 1
ATOM 2281 C CA . PRO A 1 292 ? -3.462 -5.859 3.570 1.00 93.88 292 PRO A CA 1
ATOM 2282 C C . PRO A 1 292 ? -4.484 -5.178 2.653 1.00 93.88 292 PRO A C 1
ATOM 2284 O O . PRO A 1 292 ? -5.042 -5.825 1.769 1.00 93.88 292 PRO A O 1
ATOM 2287 N N . LEU A 1 293 ? -4.685 -3.863 2.805 1.00 94.38 293 LEU A N 1
ATOM 2288 C CA . LEU A 1 293 ? -5.596 -3.090 1.958 1.00 94.38 293 LEU A CA 1
ATOM 2289 C C . LEU A 1 293 ? -5.088 -3.037 0.514 1.00 94.38 293 LEU A C 1
ATOM 2291 O O . LEU A 1 293 ? -5.853 -3.230 -0.434 1.00 94.38 293 LEU A O 1
ATOM 2295 N N . LEU A 1 294 ? -3.786 -2.795 0.343 1.00 94.62 294 LEU A N 1
ATOM 2296 C CA . LEU A 1 294 ? -3.155 -2.751 -0.972 1.00 94.62 294 LEU A CA 1
ATOM 2297 C C . LEU A 1 294 ? -3.197 -4.118 -1.669 1.00 94.62 294 LEU A C 1
ATOM 2299 O O . LEU A 1 294 ? -3.556 -4.194 -2.841 1.00 94.62 294 LEU A O 1
ATOM 2303 N N . LEU A 1 295 ? -2.880 -5.196 -0.952 1.00 91.81 295 LEU A N 1
ATOM 2304 C CA . LEU A 1 295 ? -2.900 -6.563 -1.474 1.00 91.81 295 LEU A CA 1
ATOM 2305 C C . LEU A 1 295 ? -4.318 -7.014 -1.823 1.00 91.81 295 LEU A C 1
ATOM 2307 O O . LEU A 1 295 ? -4.526 -7.589 -2.890 1.00 91.81 295 LEU A O 1
ATOM 2311 N N . HIS A 1 296 ? -5.304 -6.706 -0.978 1.00 92.88 296 HIS A N 1
ATOM 2312 C CA . HIS A 1 296 ? -6.705 -6.990 -1.272 1.00 92.88 296 HIS A CA 1
ATOM 2313 C C . HIS A 1 296 ? -7.163 -6.285 -2.557 1.00 92.88 296 HIS A C 1
ATOM 2315 O O . HIS A 1 296 ? -7.792 -6.904 -3.415 1.00 92.88 296 HIS A O 1
ATOM 2321 N N . HIS A 1 297 ? -6.796 -5.011 -2.742 1.00 92.19 297 HIS A N 1
ATOM 2322 C CA . HIS A 1 297 ? -7.116 -4.300 -3.977 1.00 92.19 297 HIS A CA 1
ATOM 2323 C C . HIS A 1 297 ? -6.384 -4.894 -5.188 1.00 92.19 297 HIS A C 1
ATOM 2325 O O . HIS A 1 297 ? -7.025 -5.162 -6.203 1.00 92.19 297 HIS A O 1
ATOM 2331 N N . ALA A 1 298 ? -5.076 -5.144 -5.081 1.00 88.75 298 ALA A N 1
ATOM 2332 C CA . ALA A 1 298 ? -4.260 -5.708 -6.159 1.00 88.75 298 ALA A CA 1
ATOM 2333 C C . ALA A 1 298 ? -4.725 -7.108 -6.595 1.00 88.75 298 ALA A C 1
ATOM 2335 O O . ALA A 1 298 ? -4.652 -7.429 -7.776 1.00 88.75 298 ALA A O 1
ATOM 2336 N N . ASN A 1 299 ? -5.240 -7.925 -5.674 1.00 87.44 299 ASN A N 1
ATOM 2337 C CA . ASN A 1 299 ? -5.767 -9.260 -5.979 1.00 87.44 299 ASN A CA 1
ATOM 2338 C C . ASN A 1 299 ? -7.244 -9.251 -6.419 1.00 87.44 299 ASN A C 1
ATOM 2340 O O . ASN A 1 299 ? -7.735 -10.259 -6.921 1.00 87.44 299 ASN A O 1
ATOM 2344 N N . GLY A 1 300 ? -7.951 -8.134 -6.225 1.00 87.75 300 GLY A N 1
ATOM 2345 C CA . GLY A 1 300 ? -9.357 -7.954 -6.581 1.00 87.75 300 GLY A CA 1
ATOM 2346 C C . GLY A 1 300 ? -9.547 -6.934 -7.705 1.00 87.75 300 GLY A C 1
ATOM 2347 O O . GLY A 1 300 ? -9.173 -7.164 -8.853 1.00 87.75 300 GLY A O 1
ATOM 2348 N N . LYS A 1 301 ? -10.146 -5.780 -7.377 1.00 80.50 301 LYS A N 1
ATOM 2349 C CA . LYS A 1 301 ? -10.536 -4.724 -8.341 1.00 80.50 301 LYS A CA 1
ATOM 2350 C C . LYS A 1 301 ? -9.357 -4.062 -9.081 1.00 80.50 301 LYS A C 1
ATOM 2352 O O . LYS A 1 301 ? -9.568 -3.398 -10.094 1.00 80.50 301 LYS A O 1
ATOM 2357 N N . GLY A 1 302 ? -8.141 -4.193 -8.561 1.00 71.12 302 GLY A N 1
ATOM 2358 C CA . GLY A 1 302 ? -6.903 -3.664 -9.134 1.00 71.12 302 GLY A CA 1
ATOM 2359 C C . GLY A 1 302 ? -6.071 -4.698 -9.893 1.00 71.12 302 GLY A C 1
ATOM 2360 O O . GLY A 1 302 ? -4.980 -4.351 -10.349 1.00 71.12 302 GLY A O 1
ATOM 2361 N N . ALA A 1 303 ? -6.554 -5.938 -10.026 1.00 78.25 303 ALA A N 1
ATOM 2362 C CA . ALA A 1 303 ? -5.809 -7.023 -10.653 1.00 78.25 303 ALA A CA 1
ATOM 2363 C C . ALA A 1 303 ? -5.406 -6.686 -12.093 1.00 78.25 303 ALA A C 1
ATOM 2365 O O . ALA A 1 303 ? -6.238 -6.358 -12.934 1.00 78.25 303 ALA A O 1
ATOM 2366 N N . GLY A 1 304 ? -4.104 -6.782 -12.370 1.00 75.81 304 GLY A N 1
ATOM 2367 C CA . GLY A 1 304 ? -3.515 -6.499 -13.681 1.00 75.81 304 GLY A CA 1
ATOM 2368 C C . GLY A 1 304 ? -3.000 -5.068 -13.850 1.00 75.81 304 GLY A C 1
ATOM 2369 O O . GLY A 1 304 ? -1.956 -4.901 -14.481 1.00 75.81 304 GLY A O 1
ATOM 2370 N N . ASP A 1 305 ? -3.653 -4.083 -13.228 1.00 82.50 305 ASP A N 1
ATOM 2371 C CA . ASP A 1 305 ? -3.336 -2.654 -13.383 1.00 82.50 305 ASP A CA 1
ATOM 2372 C C . ASP A 1 305 ? -2.378 -2.136 -12.305 1.00 82.50 305 ASP A C 1
ATOM 2374 O O . ASP A 1 305 ? -1.459 -1.367 -12.581 1.00 82.50 305 ASP A O 1
ATOM 2378 N N . LEU A 1 306 ? -2.607 -2.533 -11.052 1.00 88.69 306 LEU A N 1
ATOM 2379 C CA . LEU A 1 306 ? -1.881 -2.037 -9.888 1.00 88.69 306 LEU A CA 1
ATOM 2380 C C . LEU A 1 306 ? -1.189 -3.200 -9.184 1.00 88.69 306 LEU A C 1
ATOM 2382 O O . LEU A 1 306 ? -1.742 -4.294 -9.080 1.00 88.69 306 LEU A O 1
ATOM 2386 N N . HIS A 1 307 ? 0.019 -2.968 -8.681 1.00 87.50 307 HIS A N 1
ATOM 2387 C CA . HIS A 1 307 ? 0.759 -3.988 -7.946 1.00 87.50 307 HIS A CA 1
ATOM 2388 C C . HIS A 1 307 ? 1.462 -3.406 -6.726 1.00 87.50 307 HIS A C 1
ATOM 2390 O O . HIS A 1 307 ? 1.842 -2.233 -6.699 1.00 87.50 307 HIS A O 1
ATOM 2396 N N . VAL A 1 308 ? 1.599 -4.250 -5.706 1.00 89.56 308 VAL A N 1
ATOM 2397 C CA . VAL A 1 308 ? 2.322 -3.936 -4.474 1.00 89.56 308 VAL A CA 1
ATOM 2398 C C . VAL A 1 308 ? 3.799 -4.253 -4.678 1.00 89.56 308 VAL A C 1
ATOM 2400 O O . VAL A 1 308 ? 4.136 -5.306 -5.221 1.00 89.56 308 VAL A O 1
ATOM 2403 N N . VAL A 1 309 ? 4.667 -3.340 -4.257 1.00 87.31 309 VAL A N 1
ATOM 2404 C CA . VAL A 1 309 ? 6.122 -3.420 -4.418 1.00 87.31 309 VAL A CA 1
ATOM 2405 C C . VAL A 1 309 ? 6.830 -3.264 -3.079 1.00 87.31 309 VAL A C 1
ATOM 2407 O O . VAL A 1 309 ? 6.303 -2.671 -2.132 1.00 87.31 309 VAL A O 1
ATOM 2410 N N . GLY A 1 310 ? 8.046 -3.800 -3.027 1.00 78.50 310 GLY A N 1
ATOM 2411 C CA . GLY A 1 310 ? 8.921 -3.711 -1.868 1.00 78.50 310 GLY A CA 1
ATOM 2412 C C . GLY A 1 310 ? 8.532 -4.627 -0.722 1.00 78.50 310 GLY A C 1
ATOM 2413 O O . GLY A 1 310 ? 7.555 -5.378 -0.763 1.00 78.50 310 GLY A O 1
ATOM 2414 N N . LYS A 1 311 ? 9.356 -4.581 0.322 1.00 83.31 311 LYS A N 1
ATOM 2415 C CA . LYS A 1 311 ? 9.032 -5.222 1.595 1.00 83.31 311 LYS A CA 1
ATOM 2416 C C . LYS A 1 311 ? 8.118 -4.302 2.392 1.00 83.31 311 LYS A C 1
ATOM 2418 O O . LYS A 1 311 ? 8.196 -3.082 2.273 1.00 83.31 311 LYS A O 1
ATOM 2423 N N . MET A 1 312 ? 7.282 -4.898 3.239 1.00 90.25 312 MET A N 1
ATOM 2424 C CA . MET A 1 312 ? 6.567 -4.123 4.246 1.00 90.25 312 MET A CA 1
ATOM 2425 C C . MET A 1 312 ? 7.576 -3.380 5.126 1.00 90.25 312 MET A C 1
ATOM 2427 O O . MET A 1 312 ? 8.565 -3.959 5.584 1.00 90.25 312 MET A O 1
ATOM 2431 N N . PHE A 1 313 ? 7.308 -2.106 5.362 1.00 91.69 313 PHE A N 1
ATOM 2432 C CA . PHE A 1 313 ? 8.037 -1.249 6.286 1.00 91.69 313 PHE A CA 1
ATOM 2433 C C . PHE A 1 313 ? 7.054 -0.684 7.307 1.00 91.69 313 PHE A C 1
ATOM 2435 O O . PHE A 1 313 ? 5.851 -0.868 7.167 1.00 91.69 313 PHE A O 1
ATOM 2442 N N . GLU A 1 314 ? 7.550 -0.007 8.341 1.00 90.75 314 GLU A N 1
ATOM 2443 C CA . GLU A 1 314 ? 6.704 0.542 9.406 1.00 90.75 314 GLU A CA 1
ATOM 2444 C C . GLU A 1 314 ? 5.781 -0.524 10.018 1.00 90.75 314 GLU A C 1
ATOM 2446 O O . GLU A 1 314 ? 4.590 -0.570 9.727 1.00 90.75 314 GLU A O 1
ATOM 2451 N N . ASN A 1 315 ? 6.345 -1.426 10.825 1.00 91.75 315 ASN A N 1
ATOM 2452 C CA . ASN A 1 315 ? 5.574 -2.496 11.456 1.00 91.75 315 ASN A CA 1
ATOM 2453 C C . ASN A 1 315 ? 4.439 -1.913 12.311 1.00 91.75 315 ASN A C 1
ATOM 2455 O O . ASN A 1 315 ? 4.681 -1.091 13.194 1.00 91.75 315 ASN A O 1
ATOM 2459 N N . GLN A 1 316 ? 3.217 -2.373 12.068 1.00 92.44 316 GLN A N 1
ATOM 2460 C CA . GLN A 1 316 ? 2.022 -1.944 12.779 1.00 92.44 316 GLN A CA 1
ATOM 2461 C C . GLN A 1 316 ? 1.348 -3.143 13.431 1.00 92.44 316 GLN A C 1
ATOM 2463 O O . GLN A 1 316 ? 1.287 -4.230 12.864 1.00 92.44 316 GLN A O 1
ATOM 2468 N N . ILE A 1 317 ? 0.781 -2.933 14.611 1.00 95.00 317 ILE A N 1
ATOM 2469 C CA . ILE A 1 317 ? -0.057 -3.927 15.277 1.00 95.00 317 ILE A CA 1
ATOM 2470 C C . ILE A 1 317 ? -1.488 -3.409 15.334 1.00 95.00 317 ILE A C 1
ATOM 2472 O O . ILE A 1 317 ? -1.714 -2.255 15.699 1.00 95.00 317 ILE A O 1
ATOM 2476 N N . TYR A 1 318 ? -2.446 -4.251 14.958 1.00 96.69 318 TYR A N 1
ATOM 2477 C CA . TYR A 1 318 ? -3.869 -3.946 15.049 1.00 96.69 318 TYR A CA 1
ATOM 2478 C C . TYR A 1 318 ? -4.458 -4.544 16.315 1.00 96.69 318 TYR A C 1
ATOM 2480 O O . TYR A 1 318 ? -4.193 -5.705 16.652 1.00 96.69 318 TYR A O 1
ATOM 2488 N N . ALA A 1 319 ? -5.245 -3.730 17.009 1.00 97.50 319 ALA A N 1
ATOM 2489 C CA . ALA A 1 319 ? -5.922 -4.080 18.247 1.00 97.50 319 ALA A CA 1
ATOM 2490 C C . ALA A 1 319 ? -7.302 -3.408 18.322 1.00 97.50 319 ALA A C 1
ATOM 2492 O O . ALA A 1 319 ? -7.646 -2.549 17.510 1.00 97.50 319 ALA A O 1
ATOM 2493 N N . ILE A 1 320 ? -8.121 -3.851 19.273 1.00 98.06 320 ILE A N 1
ATOM 2494 C CA . ILE A 1 320 ? -9.416 -3.239 19.579 1.00 98.06 320 ILE A CA 1
ATOM 2495 C C . ILE A 1 320 ? -9.153 -2.064 20.517 1.00 98.06 320 ILE A C 1
ATOM 2497 O O . ILE A 1 320 ? -8.430 -2.233 21.498 1.00 98.06 320 ILE A O 1
ATOM 2501 N N . ALA A 1 321 ? -9.730 -0.903 20.219 1.00 97.88 321 ALA A N 1
ATOM 2502 C CA . ALA A 1 321 ? -9.587 0.291 21.043 1.00 97.88 321 ALA A CA 1
ATOM 2503 C C . ALA A 1 321 ? -10.745 0.428 22.038 1.00 97.88 321 ALA A C 1
ATOM 2505 O O . ALA A 1 321 ? -11.908 0.176 21.707 1.00 97.88 321 ALA A O 1
ATOM 2506 N N . PHE A 1 322 ? -10.420 0.912 23.231 1.00 97.75 322 PHE A N 1
ATOM 2507 C CA . PHE A 1 322 ? -11.327 1.205 24.330 1.00 97.75 322 PHE A CA 1
ATOM 2508 C C . PHE A 1 322 ? -11.072 2.609 24.873 1.00 97.75 322 PHE A C 1
ATOM 2510 O O . PHE A 1 322 ? -9.998 3.186 24.707 1.00 97.75 322 PHE A O 1
ATOM 2517 N N . ARG A 1 323 ? -12.066 3.165 25.566 1.00 96.62 323 ARG A N 1
ATOM 2518 C CA . ARG A 1 323 ? -11.803 4.299 26.458 1.00 96.62 323 ARG A CA 1
ATOM 2519 C C . ARG A 1 323 ? -10.875 3.855 27.590 1.00 96.62 323 ARG A C 1
ATOM 2521 O O . ARG A 1 323 ? -10.921 2.691 27.989 1.00 96.62 323 ARG A O 1
ATOM 2528 N N . MET A 1 324 ? -10.114 4.806 28.126 1.00 91.88 324 MET A N 1
ATOM 2529 C CA . MET A 1 324 ? -9.378 4.604 29.374 1.00 91.88 324 MET A CA 1
ATOM 2530 C C . MET A 1 324 ? -10.323 4.094 30.469 1.00 91.88 324 MET A C 1
ATOM 2532 O O . MET A 1 324 ? -11.477 4.528 30.543 1.00 91.88 324 MET A O 1
ATOM 2536 N N . ASP A 1 325 ? -9.827 3.152 31.272 1.00 87.69 325 ASP A N 1
ATOM 2537 C CA . ASP A 1 325 ? -10.534 2.531 32.400 1.00 87.69 325 ASP A CA 1
ATOM 2538 C C . ASP A 1 325 ? -11.826 1.773 32.026 1.00 87.69 325 ASP A C 1
ATOM 2540 O O . ASP A 1 325 ? -12.734 1.614 32.845 1.00 87.69 325 ASP A O 1
ATOM 2544 N N . SER A 1 326 ? -11.934 1.290 30.783 1.00 91.75 326 SER A N 1
ATOM 2545 C CA . SER A 1 326 ? -13.066 0.464 30.345 1.00 91.75 326 SER A CA 1
ATOM 2546 C C . SER A 1 326 ? -13.157 -0.850 31.131 1.00 91.75 326 SER A C 1
ATOM 2548 O O . SER A 1 326 ? -12.238 -1.671 31.124 1.00 91.75 326 SER A O 1
ATOM 2550 N N . ASP A 1 327 ? -14.317 -1.108 31.731 1.00 89.12 327 ASP A N 1
ATOM 2551 C CA . ASP A 1 327 ? -14.632 -2.331 32.481 1.00 89.12 327 ASP A CA 1
ATOM 2552 C C . ASP A 1 327 ? -14.648 -3.602 31.608 1.00 89.12 327 ASP A C 1
ATOM 2554 O O . ASP A 1 327 ? -14.467 -4.723 32.095 1.00 89.12 327 ASP A O 1
ATOM 2558 N N . MET A 1 328 ? -14.828 -3.446 30.295 1.00 90.62 328 MET A N 1
ATOM 2559 C CA . MET A 1 328 ? -14.878 -4.556 29.341 1.00 90.62 328 MET A CA 1
ATOM 2560 C C . MET A 1 328 ? -13.515 -4.967 28.792 1.00 90.62 328 MET A C 1
ATOM 2562 O O . MET A 1 328 ? -13.396 -6.063 28.240 1.00 90.62 328 MET A O 1
ATOM 2566 N N . GLN A 1 329 ? -12.492 -4.126 28.925 1.00 93.38 329 GLN A N 1
ATOM 2567 C CA . GLN A 1 329 ? -11.199 -4.354 28.285 1.00 93.38 329 GLN A CA 1
ATOM 2568 C C . GLN A 1 329 ? -10.560 -5.673 28.746 1.00 93.38 329 GLN A C 1
ATOM 2570 O O . GLN A 1 329 ? -10.188 -6.507 27.920 1.00 93.38 329 GLN A O 1
ATOM 2575 N N . GLU A 1 330 ? -10.486 -5.896 30.059 1.00 94.81 330 GLU A N 1
ATOM 2576 C CA . GLU A 1 330 ? -9.924 -7.122 30.637 1.00 94.81 330 GLU A CA 1
ATOM 2577 C C . GLU A 1 330 ? -10.754 -8.360 30.261 1.00 94.81 330 GLU A C 1
ATOM 2579 O O . GLU A 1 330 ? -10.214 -9.426 29.958 1.00 94.81 330 GLU A O 1
ATOM 2584 N N . THR A 1 331 ? -12.081 -8.210 30.204 1.00 95.12 331 THR A N 1
ATOM 2585 C CA . THR A 1 331 ? -12.985 -9.279 29.757 1.00 95.12 331 THR A CA 1
ATOM 2586 C C . THR A 1 331 ? -12.680 -9.680 28.313 1.00 95.12 331 THR A C 1
ATOM 2588 O O . THR A 1 331 ? -12.521 -10.867 28.022 1.00 95.12 331 THR A O 1
ATOM 2591 N N . ILE A 1 332 ? -12.525 -8.706 27.413 1.00 96.62 332 ILE A N 1
ATOM 2592 C CA . ILE A 1 332 ? -12.211 -8.964 26.005 1.00 96.62 332 ILE A CA 1
ATOM 2593 C C . ILE A 1 332 ? -10.802 -9.537 25.853 1.00 96.62 332 ILE A C 1
ATOM 2595 O O . ILE A 1 332 ? -10.646 -10.515 25.129 1.00 96.62 332 ILE A O 1
ATOM 2599 N N . LYS A 1 333 ? -9.793 -9.031 26.574 1.00 97.06 333 LYS A N 1
ATOM 2600 C CA . LYS A 1 333 ? -8.430 -9.598 26.562 1.00 97.06 333 LYS A CA 1
ATOM 2601 C C . LYS A 1 333 ? -8.434 -11.095 26.901 1.00 97.06 333 LYS A C 1
ATOM 2603 O O . LYS A 1 333 ? -7.837 -11.897 26.181 1.00 97.06 333 LYS A O 1
ATOM 2608 N N . ARG A 1 334 ? -9.188 -11.509 27.927 1.00 97.38 334 ARG A N 1
ATOM 2609 C CA . ARG A 1 334 ? -9.350 -12.934 28.282 1.00 97.38 334 ARG A CA 1
ATOM 2610 C C . ARG A 1 334 ? -10.051 -13.742 27.193 1.00 97.38 334 ARG A C 1
ATOM 2612 O O . ARG A 1 334 ? -9.638 -14.867 26.909 1.00 97.38 334 ARG A O 1
ATOM 2619 N N . ILE A 1 335 ? -11.086 -13.181 26.567 1.00 97.31 335 ILE A N 1
ATOM 2620 C CA . ILE A 1 335 ? -11.774 -13.821 25.437 1.00 97.31 335 ILE A CA 1
ATOM 2621 C C . ILE A 1 335 ? -10.813 -13.990 24.256 1.00 97.31 335 ILE A C 1
ATOM 2623 O O . ILE A 1 335 ? -10.747 -15.079 23.691 1.00 97.31 335 ILE A O 1
ATOM 2627 N N . GLN A 1 336 ? -10.012 -12.976 23.923 1.00 97.12 336 GLN A N 1
ATOM 2628 C CA . GLN A 1 336 ? -9.017 -13.057 22.851 1.00 97.12 336 GLN A CA 1
ATOM 2629 C C . GLN A 1 336 ? -8.021 -14.195 23.090 1.00 97.12 336 GLN A C 1
ATOM 2631 O O . GLN A 1 336 ? -7.796 -14.998 22.188 1.00 97.12 336 GLN A O 1
ATOM 2636 N N . LEU A 1 337 ? -7.499 -14.336 24.314 1.00 96.56 337 LEU A N 1
ATOM 2637 C CA . LEU A 1 337 ? -6.601 -15.442 24.669 1.00 96.56 337 LEU A CA 1
ATOM 2638 C C . LEU A 1 337 ? -7.278 -16.810 24.499 1.00 96.56 337 LEU A C 1
ATOM 2640 O O . LEU A 1 337 ? -6.697 -17.729 23.918 1.00 96.56 337 LEU A O 1
ATOM 2644 N N . LYS A 1 338 ? -8.530 -16.944 24.948 1.00 97.06 338 LYS A N 1
ATOM 2645 C CA . LYS A 1 338 ? -9.327 -18.171 24.787 1.00 97.06 338 LYS A CA 1
ATOM 2646 C C . LYS A 1 338 ? -9.566 -18.509 23.309 1.00 97.06 338 LYS A C 1
ATOM 2648 O O . LYS A 1 338 ? -9.457 -19.669 22.916 1.00 97.06 338 LYS A O 1
ATOM 2653 N N . LEU A 1 339 ? -9.885 -17.515 22.481 1.00 95.50 339 LEU A N 1
ATOM 2654 C CA . LEU A 1 339 ? -10.106 -17.688 21.042 1.00 95.50 339 LEU A CA 1
ATOM 2655 C C . LEU A 1 339 ? -8.804 -18.006 20.295 1.00 95.50 339 LEU A C 1
ATOM 2657 O O . LEU A 1 339 ? -8.803 -18.847 19.393 1.00 95.50 339 LEU A O 1
ATOM 2661 N N . GLN A 1 340 ? -7.689 -17.404 20.708 1.00 93.56 340 GLN A N 1
ATOM 2662 C CA . GLN A 1 340 ? -6.359 -17.699 20.182 1.00 93.56 340 GLN A CA 1
ATOM 2663 C C . GLN A 1 340 ? -5.951 -19.147 20.481 1.00 93.56 340 GLN A C 1
ATOM 2665 O O . GLN A 1 340 ? -5.532 -19.856 19.572 1.00 93.56 340 GLN A O 1
ATOM 2670 N N . GLN A 1 341 ? -6.160 -19.637 21.708 1.00 94.38 341 GLN A N 1
ATOM 2671 C CA . GLN A 1 341 ? -5.899 -21.040 22.072 1.00 94.38 341 GLN A CA 1
ATOM 2672 C C . GLN A 1 341 ? -6.749 -22.042 21.272 1.00 94.38 341 GLN A C 1
ATOM 2674 O O . GLN A 1 341 ? -6.338 -23.179 21.058 1.00 94.38 341 GLN A O 1
ATOM 2679 N N . ARG A 1 342 ? -7.931 -21.625 20.802 1.00 95.81 342 ARG A N 1
ATOM 2680 C CA . ARG A 1 342 ? -8.811 -22.420 19.927 1.00 95.81 342 ARG A CA 1
ATOM 2681 C C . ARG A 1 342 ? -8.443 -22.335 18.437 1.00 95.81 342 ARG A C 1
ATOM 2683 O O . ARG A 1 342 ? -9.126 -22.951 17.611 1.00 95.81 342 ARG A O 1
ATOM 2690 N N . GLY A 1 343 ? -7.413 -21.561 18.087 1.00 94.81 343 GLY A N 1
ATOM 2691 C CA . GLY A 1 343 ? -6.976 -21.340 16.709 1.00 94.81 343 GLY A CA 1
ATOM 2692 C C . GLY A 1 343 ? -7.992 -20.564 15.868 1.00 94.81 343 GLY A C 1
ATOM 2693 O O . GLY A 1 343 ? -8.124 -20.834 14.676 1.00 94.81 343 GLY A O 1
ATOM 2694 N N . LEU A 1 344 ? -8.772 -19.648 16.466 1.00 95.06 344 LEU A N 1
ATOM 2695 C CA . LEU A 1 344 ? -9.759 -18.860 15.712 1.00 95.06 344 LEU A CA 1
ATOM 2696 C C . LEU A 1 344 ? -9.083 -18.041 14.608 1.00 95.06 344 LEU A C 1
ATOM 2698 O O . LEU A 1 344 ? -9.524 -18.078 13.463 1.00 95.06 344 LEU A O 1
ATOM 2702 N N . LEU A 1 345 ? -8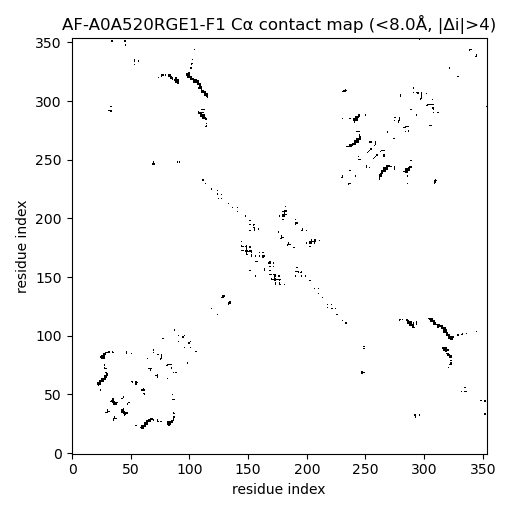.007 -17.327 14.950 1.00 92.75 345 LEU A N 1
ATOM 2703 C CA . LEU A 1 345 ? -7.303 -16.450 14.014 1.00 92.75 345 LEU A CA 1
ATOM 2704 C C . LEU A 1 345 ? -6.736 -17.234 12.823 1.00 92.75 345 LEU A C 1
ATOM 2706 O O . LEU A 1 345 ? -6.880 -16.786 11.689 1.00 92.75 345 LEU A O 1
ATOM 2710 N N . ASP A 1 346 ? -6.196 -18.432 13.061 1.00 93.56 346 ASP A N 1
ATOM 2711 C CA . ASP A 1 346 ? -5.656 -19.308 12.009 1.00 93.56 346 ASP A CA 1
ATOM 2712 C C . ASP A 1 346 ? -6.741 -19.806 11.043 1.00 93.56 346 ASP A C 1
ATOM 2714 O O . ASP A 1 346 ? -6.468 -20.081 9.877 1.00 93.56 346 ASP A O 1
ATOM 2718 N N . LYS A 1 347 ? -7.992 -19.905 11.510 1.00 94.25 347 LYS A N 1
ATOM 2719 C CA . LYS A 1 347 ? -9.149 -20.275 10.681 1.00 94.25 347 LYS A CA 1
ATOM 2720 C C . LYS A 1 347 ? -9.755 -19.082 9.952 1.00 94.25 347 LYS A C 1
ATOM 2722 O O . LYS A 1 347 ? -10.295 -19.257 8.861 1.00 94.25 347 LYS A O 1
ATOM 2727 N N . LEU A 1 348 ? -9.726 -17.904 10.573 1.00 93.81 348 LEU A N 1
ATOM 2728 C CA . LEU A 1 348 ? -10.431 -16.724 10.084 1.00 93.81 348 LEU A CA 1
ATOM 2729 C C . LEU A 1 348 ? -9.606 -15.949 9.053 1.00 93.81 348 LEU A C 1
ATOM 2731 O O . LEU A 1 348 ? -10.129 -15.612 7.996 1.00 93.81 348 LEU A O 1
ATOM 2735 N N . LYS A 1 349 ? -8.311 -15.730 9.312 1.00 93.19 349 LYS A N 1
ATOM 2736 C CA . LYS A 1 349 ? -7.421 -14.947 8.436 1.00 93.19 349 LYS A CA 1
ATOM 2737 C C . LYS A 1 349 ? -7.384 -15.449 6.977 1.00 93.19 349 LYS A C 1
ATOM 2739 O O . LYS A 1 349 ? -7.626 -14.638 6.080 1.00 93.19 349 LYS A O 1
ATOM 2744 N N . PRO A 1 350 ? -7.239 -16.765 6.695 1.00 93.06 350 PRO A N 1
ATOM 2745 C CA . PRO A 1 350 ? -7.186 -17.252 5.314 1.00 93.06 350 PRO A CA 1
ATOM 2746 C C . PRO A 1 350 ? -8.464 -17.005 4.506 1.00 93.06 350 PRO A C 1
ATOM 2748 O O . PRO A 1 350 ? -8.390 -16.887 3.286 1.00 93.06 350 PRO A O 1
ATOM 2751 N N . ARG A 1 351 ? -9.633 -16.895 5.158 1.00 93.56 351 ARG A N 1
ATOM 2752 C CA . ARG A 1 351 ? -10.907 -16.602 4.472 1.00 93.56 351 ARG A CA 1
ATOM 2753 C C . ARG A 1 351 ? -10.908 -15.228 3.807 1.00 93.56 351 ARG A C 1
ATOM 2755 O O . ARG A 1 351 ? -11.612 -15.034 2.824 1.00 93.56 351 ARG A O 1
ATOM 2762 N N . TYR A 1 352 ? -10.103 -14.311 4.335 1.00 91.75 352 TYR A N 1
ATOM 2763 C CA . TYR A 1 352 ? -9.995 -12.930 3.879 1.00 91.75 352 TYR A CA 1
ATOM 2764 C C . TYR A 1 352 ? -8.682 -12.645 3.135 1.00 91.75 352 TYR A C 1
ATOM 2766 O O . TYR A 1 352 ? -8.448 -11.511 2.723 1.00 91.75 352 TYR A O 1
ATOM 2774 N N . GLY A 1 353 ? -7.843 -13.669 2.925 1.00 86.12 353 GLY A N 1
ATOM 2775 C CA . GLY A 1 353 ? -6.571 -13.546 2.211 1.00 86.12 353 GLY A CA 1
ATOM 2776 C C . GLY A 1 353 ? -5.508 -12.736 2.959 1.00 86.12 353 GLY A C 1
ATOM 2777 O O . GLY A 1 353 ? -4.694 -12.082 2.306 1.00 86.12 353 GLY A O 1
ATOM 2778 N N . ILE A 1 354 ? -5.540 -12.755 4.298 1.00 85.38 354 ILE A N 1
ATOM 2779 C CA . ILE A 1 354 ? -4.640 -11.988 5.179 1.00 85.38 354 ILE A CA 1
ATOM 2780 C C . ILE A 1 354 ? -3.811 -12.847 6.123 1.00 85.38 354 ILE A C 1
ATOM 2782 O O . ILE A 1 354 ? -4.141 -14.042 6.301 1.00 85.38 354 ILE A O 1
#

Sequence (354 aa):
TTIGRGIFLLFALTAGAQPEQEKILKVGIYEYPPFVMIDGEDFHGFDIDYIETIGLEMGKSVRYSLYKSSNSALKALKNGEVELAIGGLSVTESREEALDFSHSYYQSGLSIMVNRDNIPFFKSLVHALRDRAIFYTFATFLLFIILSGVVFWLCERKFMVNHKSGKSGIGQGMWLSYATATTIGYGDVAPRTPLGKLFTIPISLIGFIVIGSISGLVSSLMTMEQLSQYVLDVSDLKGKRVAYKGDTASEERIINHYAPTFKFEARRVESAQKAFDLLKSGNVDAFIHDAPLLLHHANGKGAGDLHVVGKMFENQIYAIAFRMDSDMQETIKRIQLKLQQRGLLDKLKPRYGI

pLDDT: mean 85.43, std 14.87, range [38.09, 98.06]